Protein AF-A0A925FR65-F1 (afdb_monomer_lite)

Secondary structure (DSSP, 8-state):
--TT----TT---EEEETTEEEEPPP-SS-TTTSSTTS-HHHHHHHHHHSB-TTSPBP--SS--TT--HHHHHHHHHHHHTSPP----PPPPEE-HHHHHHHHHT------SSPPPS-----SSHHHHHHIIIIIS-HHHHHS-B-TTS-B-SSTT-----EEETTEEEPPPP-SSSTTSTTTT--HHHHHHHHHT---STT--S-HHHHTTS-HHHHHHHHHHHTTSPP----PPPP-TT---

pLDDT: mean 91.74, std 8.92, range [37.03, 98.75]

Sequence (244 aa):
LNLGQEVSLSGGVKFDLPLGQLYSKNITSDPETGIGKFTDAEIARSLRYGVHPNGTVVYDFMQFHNTSDEDLTAIISYLRTQKPVKNKVPEHSLTVLGNVVKAFVVKPAGPVGEVPKAVKIDTIAEYGRYMALSIGECSGCHTARDMGGNFIGEPFGGGTPMVEHGISFPPPNLTPDSTSRIFGWSQQNFIDRFKKGRLIPGSPMPWNSYKRMTDDELKAIYKFLKTTKPVKNKVPPPDLTKKV

Foldseek 3Di:
DDDQDDDQLCWQDWAQAPFFIATRARCALAPPGHCVPPDLVQQLCCQQWQAHPVGAGHLPLFHQNQPALVVSVVVSVVRHPGDDDPHHHDHIDGDPVNVVLRVPPRDTHHDDDDRHNDDDQALAQVLLCCCCVRVQVVQSQQFDADSSSDGDDFGQCWAHWGAFPQWTATRFRLACAPLGPCHPPDLVNQLVVLLVFDPDPRHPRRSSVSNPDDSSNSSNNNNNSHPGDDDPHRDDGIDPVDGD

Structure (mmCIF, N/CA/C/O backbone):
data_AF-A0A925FR65-F1
#
_entry.id   AF-A0A925FR65-F1
#
loop_
_atom_site.group_PDB
_atom_site.id
_atom_site.type_symbol
_atom_site.label_atom_id
_atom_site.label_alt_id
_atom_site.label_comp_id
_atom_site.label_asym_id
_atom_site.label_entity_id
_atom_site.label_seq_id
_atom_site.pdbx_PDB_ins_code
_atom_site.Cartn_x
_atom_site.Cartn_y
_atom_site.Cartn_z
_atom_site.occupancy
_atom_site.B_iso_or_equiv
_atom_site.auth_seq_id
_atom_site.auth_comp_id
_atom_site.auth_asym_id
_atom_site.auth_atom_id
_atom_site.pdbx_PDB_model_num
ATOM 1 N N . LEU A 1 1 ? 9.900 -10.545 11.896 1.00 41.94 1 LEU A N 1
ATOM 2 C CA . LEU A 1 1 ? 8.587 -11.044 11.405 1.00 41.94 1 LEU A CA 1
ATOM 3 C C . LEU A 1 1 ? 8.826 -12.314 10.590 1.00 41.94 1 LEU A C 1
ATOM 5 O O . LEU A 1 1 ? 9.535 -12.209 9.602 1.00 41.94 1 LEU A O 1
ATOM 9 N N . ASN A 1 2 ? 8.326 -13.487 10.988 1.00 37.03 2 ASN A N 1
ATOM 10 C CA . ASN A 1 2 ? 8.605 -14.774 10.323 1.00 37.03 2 ASN A CA 1
ATOM 11 C C . ASN A 1 2 ? 7.546 -15.155 9.263 1.00 37.03 2 ASN A C 1
ATOM 13 O O . ASN A 1 2 ? 6.358 -14.906 9.420 1.00 37.03 2 ASN A O 1
ATOM 17 N N . LEU A 1 3 ? 8.047 -15.724 8.164 1.00 44.31 3 LEU A N 1
ATOM 18 C CA . LEU A 1 3 ? 7.457 -16.654 7.185 1.00 44.31 3 LEU A CA 1
ATOM 19 C C . LEU A 1 3 ? 5.949 -17.004 7.301 1.00 44.31 3 LEU A C 1
ATOM 21 O O . LEU A 1 3 ? 5.590 -18.041 7.842 1.00 44.31 3 LEU A O 1
ATOM 25 N N . GLY A 1 4 ? 5.070 -16.221 6.664 1.00 42.25 4 GLY A N 1
ATOM 26 C CA . GLY A 1 4 ? 3.737 -16.707 6.268 1.00 42.25 4 GLY A CA 1
ATOM 27 C C . GLY A 1 4 ? 2.625 -16.684 7.321 1.00 42.25 4 GLY A C 1
ATOM 28 O O . GLY A 1 4 ? 1.556 -17.211 7.035 1.00 42.25 4 GLY A O 1
ATOM 29 N N . GLN A 1 5 ? 2.819 -16.058 8.485 1.00 52.72 5 GLN A N 1
ATOM 30 C CA . GLN A 1 5 ? 1.695 -15.788 9.386 1.00 52.72 5 GLN A CA 1
ATOM 31 C C . GLN A 1 5 ? 0.734 -14.764 8.766 1.00 52.72 5 GLN A C 1
ATOM 33 O O . GLN A 1 5 ? 1.176 -13.772 8.174 1.00 52.72 5 GLN A O 1
ATOM 38 N N . GLU A 1 6 ? -0.572 -15.008 8.916 1.00 59.69 6 GLU A N 1
ATOM 39 C CA . GLU A 1 6 ? -1.589 -13.966 8.779 1.00 59.69 6 GLU A CA 1
ATOM 40 C C . GLU A 1 6 ? -1.156 -12.772 9.630 1.00 59.69 6 GLU A C 1
ATOM 42 O O . GLU A 1 6 ? -0.881 -12.901 10.825 1.00 59.69 6 GLU A O 1
ATOM 47 N N . VAL A 1 7 ? -1.010 -11.612 8.992 1.00 66.44 7 VAL A N 1
ATOM 48 C CA . VAL A 1 7 ? -0.691 -10.387 9.716 1.00 66.44 7 VAL A CA 1
ATOM 49 C C . VAL A 1 7 ? -1.919 -10.067 10.551 1.00 66.44 7 VAL A C 1
ATOM 51 O O . VAL A 1 7 ? -2.975 -9.778 9.994 1.00 66.44 7 VAL A O 1
ATOM 54 N N . SER A 1 8 ? -1.784 -10.145 11.875 1.00 78.56 8 SER A N 1
ATOM 55 C CA . SER A 1 8 ? -2.837 -9.697 12.780 1.00 78.56 8 SER A CA 1
ATOM 56 C C . SER A 1 8 ? -3.189 -8.255 12.430 1.00 78.56 8 SER A C 1
ATOM 58 O O . SER A 1 8 ? -2.341 -7.366 12.523 1.00 78.56 8 SER A O 1
ATOM 60 N N . LEU A 1 9 ? -4.441 -8.007 12.046 1.00 91.69 9 LEU A N 1
ATOM 61 C CA . LEU A 1 9 ? -4.931 -6.666 11.720 1.00 91.69 9 LEU A CA 1
ATOM 62 C C . LEU A 1 9 ? -5.194 -5.816 12.980 1.00 91.69 9 LEU A C 1
ATOM 64 O O . LEU A 1 9 ? -5.934 -4.837 12.952 1.00 91.69 9 LEU A O 1
ATOM 68 N N . SER A 1 10 ? -4.578 -6.191 14.104 1.00 94.25 10 SER A N 1
ATOM 69 C CA . SER A 1 10 ? -4.716 -5.555 15.412 1.00 94.25 10 SER A CA 1
ATOM 70 C C . SER A 1 10 ? -3.958 -4.232 15.546 1.00 94.25 10 SER A C 1
ATOM 72 O O . SER A 1 10 ? -4.034 -3.605 16.597 1.00 94.25 10 SER A O 1
ATOM 74 N N . GLY A 1 11 ? -3.217 -3.801 14.521 1.00 92.56 11 GLY A N 1
ATOM 75 C CA . GLY A 1 11 ? -2.453 -2.550 14.530 1.00 92.56 11 GLY A CA 1
ATOM 76 C C . GLY A 1 11 ? -1.256 -2.549 15.491 1.00 92.56 11 GLY A C 1
ATOM 77 O O . GLY A 1 11 ? -0.826 -3.592 15.985 1.00 92.56 11 GLY A O 1
ATOM 78 N N . GLY A 1 12 ? -0.715 -1.357 15.752 1.00 91.19 12 GLY A N 1
ATOM 79 C CA . GLY A 1 12 ? 0.383 -1.116 16.699 1.00 91.19 12 GLY A CA 1
ATOM 80 C C . GLY A 1 12 ? 1.765 -0.944 16.065 1.00 91.19 12 GLY A C 1
ATOM 81 O O . GLY A 1 12 ? 2.716 -0.605 16.765 1.00 91.19 12 GLY A O 1
ATOM 82 N N . VAL A 1 13 ? 1.891 -1.114 14.746 1.00 87.75 13 VAL A N 1
ATOM 83 C CA . VAL A 1 13 ? 3.124 -0.772 14.013 1.00 87.75 13 VAL A CA 1
ATOM 84 C C . VAL A 1 13 ? 3.367 0.730 14.111 1.00 87.75 13 VAL A C 1
ATOM 86 O O . VAL A 1 13 ? 2.484 1.507 13.739 1.00 87.75 13 VAL A O 1
ATOM 89 N N . LYS A 1 14 ? 4.550 1.109 14.604 1.00 88.06 14 LYS A N 1
ATOM 90 C CA . LYS A 1 14 ? 5.013 2.492 14.726 1.00 88.06 14 LYS A CA 1
ATOM 91 C C . LYS A 1 14 ? 5.727 2.929 13.449 1.00 88.06 14 LYS A C 1
ATOM 93 O O . LYS A 1 14 ? 6.650 2.255 13.004 1.00 88.06 14 LYS A O 1
ATOM 98 N N . PHE A 1 15 ? 5.343 4.085 12.929 1.00 84.94 15 PHE A N 1
ATOM 99 C CA . PHE A 1 15 ? 6.016 4.782 11.843 1.00 84.94 15 PHE A CA 1
ATOM 100 C C . PHE A 1 15 ? 6.696 6.021 12.420 1.00 84.94 15 PHE A C 1
ATOM 102 O O . PHE A 1 15 ? 6.023 6.977 12.814 1.00 84.94 15 PHE A O 1
ATOM 109 N N . ASP A 1 16 ? 8.025 5.986 12.497 1.00 83.94 16 ASP A N 1
ATOM 110 C CA . ASP A 1 16 ? 8.832 7.137 12.896 1.00 83.94 16 ASP A CA 1
ATOM 111 C C . ASP A 1 16 ? 9.076 8.018 11.664 1.00 83.94 16 ASP A C 1
ATOM 113 O O . ASP A 1 16 ? 9.900 7.703 10.806 1.00 83.94 16 ASP A O 1
ATOM 117 N N . LEU A 1 17 ? 8.326 9.114 11.559 1.00 82.12 17 LEU A N 1
ATOM 118 C CA . LEU A 1 17 ? 8.426 10.072 10.462 1.00 82.12 17 LEU A CA 1
ATOM 119 C C . LEU A 1 17 ? 9.023 11.393 10.967 1.00 82.12 17 LEU A C 1
ATOM 121 O O . LEU A 1 17 ? 8.861 11.730 12.141 1.00 82.12 17 LEU A O 1
ATOM 125 N N . PRO A 1 18 ? 9.619 12.222 10.089 1.00 82.88 18 PRO A N 1
ATOM 126 C CA . PRO A 1 18 ? 10.053 13.575 10.461 1.00 82.88 18 PRO A CA 1
ATOM 127 C C . PRO A 1 18 ? 8.933 14.440 11.071 1.00 82.88 18 PRO A C 1
ATOM 129 O O . PRO A 1 18 ? 9.183 15.346 11.865 1.00 82.88 18 PRO A O 1
ATOM 132 N N . LEU A 1 19 ? 7.678 14.149 10.717 1.00 85.06 19 LEU A N 1
ATOM 133 C CA . LEU A 1 19 ? 6.492 14.846 11.216 1.00 85.06 19 LEU A CA 1
ATOM 134 C C . LEU A 1 19 ? 6.001 14.340 12.582 1.00 85.06 19 LEU A C 1
ATOM 136 O O . LEU A 1 19 ? 5.150 14.978 13.201 1.00 85.06 19 LEU A O 1
ATOM 140 N N . GLY A 1 20 ? 6.530 13.221 13.071 1.00 89.81 20 GLY A N 1
ATOM 141 C CA . GLY A 1 20 ? 6.131 12.611 14.333 1.00 89.81 20 GLY A CA 1
ATOM 142 C C . GLY A 1 20 ? 5.994 11.095 14.249 1.00 89.81 20 GLY A C 1
ATOM 143 O O . GLY A 1 20 ? 6.345 10.457 13.259 1.00 89.81 20 GLY A O 1
ATOM 144 N N . GLN A 1 21 ? 5.461 10.520 15.319 1.00 91.38 21 GLN A N 1
ATOM 145 C CA . GLN A 1 21 ? 5.230 9.090 15.461 1.00 91.38 21 GLN A CA 1
ATOM 146 C C . GLN A 1 21 ? 3.778 8.768 15.126 1.00 91.38 21 GLN A C 1
ATOM 148 O O . GLN A 1 21 ? 2.853 9.208 15.819 1.00 91.38 21 GLN A O 1
ATOM 153 N N . LEU A 1 22 ? 3.576 7.980 14.075 1.00 90.00 22 LEU A N 1
ATOM 154 C CA . LEU A 1 22 ? 2.268 7.446 13.714 1.00 90.00 22 LEU A CA 1
ATOM 155 C C . LEU A 1 22 ? 2.176 5.967 14.095 1.00 90.00 22 LEU A C 1
ATOM 157 O O . LEU A 1 22 ? 3.182 5.276 14.196 1.00 90.00 22 LEU A O 1
ATOM 161 N N . TYR A 1 23 ? 0.957 5.477 14.304 1.00 91.50 23 TYR A N 1
ATOM 162 C CA . TYR A 1 23 ? 0.689 4.108 14.735 1.00 91.50 23 TYR A CA 1
ATOM 163 C C . TYR A 1 23 ? -0.451 3.530 13.903 1.00 91.50 23 TYR A C 1
ATOM 165 O O . TYR A 1 23 ? -1.524 4.126 13.826 1.00 91.50 23 TYR A O 1
ATOM 173 N N . SER A 1 24 ? -0.243 2.370 13.285 1.00 91.19 24 SER A N 1
ATOM 174 C CA . SER A 1 24 ? -1.340 1.663 12.608 1.00 91.19 24 SER A CA 1
ATOM 175 C C . SER A 1 24 ? -2.474 1.362 13.594 1.00 91.19 24 SER A C 1
ATOM 177 O O . SER A 1 24 ? -2.232 0.894 14.710 1.00 91.19 24 SER A O 1
ATOM 179 N N . LYS A 1 25 ? -3.714 1.646 13.185 1.00 92.81 25 LYS A N 1
ATOM 180 C CA . LYS A 1 25 ? -4.915 1.395 13.990 1.00 92.81 25 LYS A CA 1
ATOM 181 C C . LYS A 1 25 ? -5.291 -0.092 13.960 1.00 92.81 25 LYS A C 1
ATOM 183 O O . LYS A 1 25 ? -4.943 -0.812 13.027 1.00 92.81 25 LYS A O 1
ATOM 188 N N . ASN A 1 26 ? -5.992 -0.544 14.995 1.00 95.25 26 ASN A N 1
ATOM 189 C CA . ASN A 1 26 ? -6.608 -1.866 15.034 1.00 95.25 26 ASN A CA 1
ATOM 190 C C . ASN A 1 26 ? -7.855 -1.858 14.139 1.00 95.25 26 ASN A C 1
ATOM 192 O O . ASN A 1 26 ? -8.774 -1.077 14.375 1.00 95.25 26 ASN A O 1
ATOM 196 N N . ILE A 1 27 ? -7.876 -2.706 13.112 1.00 94.88 27 ILE A N 1
ATOM 197 C CA . ILE A 1 27 ? -8.993 -2.831 12.163 1.00 94.88 27 ILE A CA 1
ATOM 198 C C . ILE A 1 27 ? -9.694 -4.192 12.270 1.00 94.88 27 ILE A C 1
ATOM 200 O O . ILE A 1 27 ? -10.408 -4.600 11.360 1.00 94.88 27 ILE A O 1
ATOM 204 N N . THR A 1 28 ? -9.500 -4.908 13.382 1.00 96.06 28 THR A N 1
ATOM 205 C CA . THR A 1 28 ? -10.296 -6.104 13.701 1.00 96.06 28 THR A CA 1
ATOM 206 C C . THR A 1 28 ? -11.704 -5.725 14.167 1.00 96.06 28 THR A C 1
ATOM 208 O O . THR A 1 28 ? -11.950 -4.589 14.583 1.00 96.06 28 THR A O 1
ATOM 211 N N . SER A 1 29 ? -12.622 -6.694 14.180 1.00 96.00 29 SER A N 1
ATOM 212 C CA . SER A 1 29 ? -14.007 -6.529 14.655 1.00 96.00 29 SER A CA 1
ATOM 213 C C . SER A 1 29 ? -14.150 -6.318 16.176 1.00 96.00 29 SER A C 1
ATOM 215 O O . SER A 1 29 ? -15.250 -6.441 16.708 1.00 96.00 29 SER A O 1
ATOM 217 N N . ASP A 1 30 ? -13.071 -6.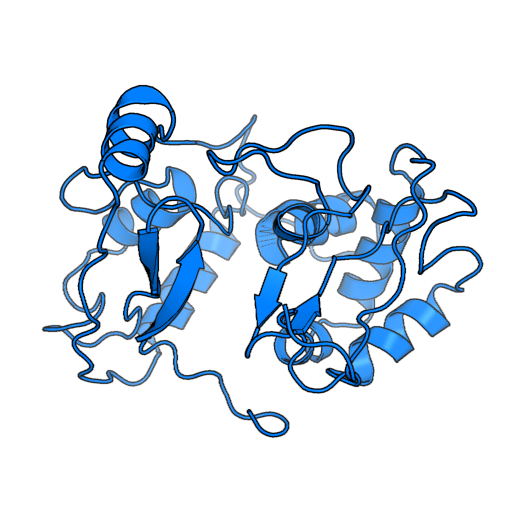006 16.903 1.00 97.44 30 ASP A N 1
ATOM 218 C CA . ASP A 1 30 ? -13.141 -5.689 18.332 1.00 97.44 30 ASP A CA 1
ATOM 219 C C . ASP A 1 30 ? -13.967 -4.406 18.580 1.00 97.44 30 ASP A C 1
ATOM 221 O O . ASP A 1 30 ? -13.697 -3.375 17.956 1.00 97.44 30 ASP A O 1
ATOM 225 N N . PRO A 1 31 ? -14.978 -4.435 19.471 1.00 96.94 31 PRO A N 1
ATOM 226 C CA . PRO A 1 31 ? -15.899 -3.314 19.663 1.00 96.94 31 PRO A CA 1
ATOM 227 C C . PRO A 1 31 ? -15.337 -2.176 20.531 1.00 96.94 31 PRO A C 1
ATOM 229 O O . PRO A 1 31 ? -15.959 -1.116 20.622 1.00 96.94 31 PRO A O 1
ATOM 232 N N . GLU A 1 32 ? -14.214 -2.371 21.222 1.00 96.62 32 GLU A N 1
ATOM 233 C CA . GLU A 1 32 ? -13.635 -1.348 22.106 1.00 96.62 32 GLU A CA 1
ATOM 234 C C . GLU A 1 32 ? -12.437 -0.638 21.485 1.00 96.62 32 GLU A C 1
ATOM 236 O O . GLU A 1 32 ? -12.276 0.570 21.640 1.00 96.62 32 GLU A O 1
ATOM 241 N N . THR A 1 33 ? -11.582 -1.399 20.814 1.00 96.19 33 THR A N 1
ATOM 242 C CA . THR A 1 33 ? -10.281 -0.947 20.324 1.00 96.19 33 THR A CA 1
ATOM 243 C C . THR A 1 33 ? -10.142 -1.061 18.812 1.00 96.19 33 THR A C 1
ATOM 245 O O . THR A 1 33 ? -9.219 -0.459 18.270 1.00 96.19 33 THR A O 1
ATOM 248 N N . GLY A 1 34 ? -11.036 -1.803 18.149 1.00 95.94 34 GLY A N 1
ATOM 249 C CA . GLY A 1 34 ? -11.077 -1.990 16.701 1.00 95.94 34 GLY A CA 1
ATOM 250 C C . GLY A 1 34 ? -12.227 -1.242 16.021 1.00 95.94 34 GLY A C 1
ATOM 251 O O . GLY A 1 34 ? -12.723 -0.228 16.512 1.00 95.94 34 GLY A O 1
ATOM 252 N N . ILE A 1 35 ? -12.670 -1.770 14.879 1.00 96.81 35 ILE A N 1
ATOM 253 C CA . ILE A 1 35 ? -13.747 -1.199 14.049 1.00 96.81 35 ILE A CA 1
ATOM 254 C C . ILE A 1 35 ? -15.107 -1.872 14.292 1.00 96.81 35 ILE A C 1
ATOM 256 O O . ILE A 1 35 ? -16.055 -1.639 13.545 1.00 96.81 35 ILE A O 1
ATOM 260 N N . GLY A 1 36 ? -15.235 -2.702 15.335 1.00 96.81 36 GLY A N 1
ATOM 261 C CA . GLY A 1 36 ? -16.430 -3.521 15.576 1.00 96.81 36 GLY A CA 1
ATOM 262 C C . GLY A 1 36 ? -17.734 -2.729 15.723 1.00 96.81 36 GLY A C 1
ATOM 263 O O . GLY A 1 36 ? -18.797 -3.248 15.405 1.00 96.81 36 GLY A O 1
ATOM 264 N N . LYS A 1 37 ? -17.657 -1.464 16.158 1.00 97.06 37 LYS A N 1
ATOM 265 C CA . LYS A 1 37 ? -18.815 -0.562 16.295 1.00 97.06 37 LYS A CA 1
ATOM 266 C C . LYS A 1 37 ? -19.085 0.316 15.074 1.00 97.06 37 LYS A C 1
ATOM 268 O O . LYS A 1 37 ? -20.126 0.962 15.037 1.00 97.06 37 LYS A O 1
ATOM 273 N N . PHE A 1 38 ? -18.161 0.389 14.118 1.00 97.38 38 PHE A N 1
ATOM 274 C CA . PHE A 1 38 ? -18.372 1.192 12.915 1.00 97.38 38 PHE A CA 1
ATOM 275 C C . PHE A 1 38 ? -19.376 0.479 12.021 1.00 97.38 38 PHE A C 1
ATOM 277 O O . PHE A 1 38 ? -19.375 -0.749 11.950 1.00 97.38 38 PHE A O 1
ATOM 284 N N . THR A 1 39 ? -20.216 1.231 11.329 1.00 97.88 39 THR A N 1
ATOM 285 C CA . THR A 1 39 ? -21.082 0.738 10.256 1.00 97.88 39 THR A CA 1
ATOM 286 C C . THR A 1 39 ? -20.267 0.458 8.992 1.00 97.88 39 THR A C 1
ATOM 288 O O . THR A 1 39 ? -19.167 0.984 8.813 1.00 97.88 39 THR A O 1
ATOM 291 N N . ASP A 1 40 ? -20.802 -0.354 8.080 1.00 97.88 40 ASP A N 1
ATOM 292 C CA . ASP A 1 40 ? -20.129 -0.616 6.798 1.00 97.88 40 ASP A CA 1
ATOM 293 C C . ASP A 1 40 ? -19.966 0.669 5.975 1.00 97.88 40 ASP A C 1
ATOM 295 O O . ASP A 1 40 ? -18.925 0.872 5.358 1.00 97.88 40 ASP A O 1
ATOM 299 N N . ALA A 1 41 ? -20.936 1.588 6.041 1.00 97.62 41 ALA A N 1
ATOM 300 C CA . ALA A 1 41 ? -20.859 2.893 5.386 1.00 97.62 41 ALA A CA 1
ATOM 301 C C . ALA A 1 41 ? -19.734 3.776 5.952 1.00 97.62 41 ALA A C 1
ATOM 303 O O . ALA A 1 41 ? -19.076 4.502 5.209 1.00 97.62 41 ALA A O 1
ATOM 304 N N . GLU A 1 42 ? -19.477 3.708 7.258 1.00 97.50 42 GLU A N 1
ATOM 305 C CA . GLU A 1 42 ? -18.374 4.429 7.896 1.00 97.50 42 GLU A CA 1
ATOM 306 C C . GLU A 1 42 ? -17.007 3.858 7.502 1.00 97.50 42 GLU A C 1
ATOM 308 O O . GLU A 1 42 ? -16.094 4.624 7.190 1.00 97.50 42 GLU A O 1
ATOM 313 N N . ILE A 1 43 ? -16.875 2.527 7.446 1.00 96.50 43 ILE A N 1
ATOM 314 C CA . ILE A 1 43 ? -15.650 1.872 6.958 1.00 96.50 43 ILE A CA 1
ATOM 315 C C . ILE A 1 43 ? -15.438 2.203 5.475 1.00 96.50 43 ILE A C 1
ATOM 317 O O . ILE A 1 43 ? -14.344 2.617 5.085 1.00 96.50 43 ILE A O 1
ATOM 321 N N . ALA A 1 44 ? -16.493 2.100 4.660 1.00 96.12 44 ALA A N 1
ATOM 322 C CA . ALA A 1 44 ? -16.474 2.468 3.249 1.00 96.12 44 ALA A CA 1
ATOM 323 C C . ALA A 1 44 ? -16.047 3.927 3.063 1.00 96.12 44 ALA A C 1
ATOM 325 O O . ALA A 1 44 ? -15.180 4.204 2.242 1.00 96.12 44 ALA A O 1
ATOM 326 N N . ARG A 1 45 ? -16.577 4.862 3.861 1.00 95.38 45 ARG A N 1
ATOM 327 C CA . ARG A 1 45 ? -16.184 6.277 3.821 1.00 95.38 45 ARG A CA 1
ATOM 328 C C . ARG A 1 45 ? -14.707 6.476 4.159 1.00 95.38 45 ARG A C 1
ATOM 330 O O . ARG A 1 45 ? -14.047 7.278 3.500 1.00 95.38 45 ARG A O 1
ATOM 337 N N . SER A 1 46 ? -14.179 5.756 5.149 1.00 94.56 46 SER A N 1
ATOM 338 C CA . SER A 1 46 ? -12.754 5.823 5.494 1.00 94.56 46 SER A CA 1
ATOM 339 C C . SER A 1 46 ? -11.860 5.348 4.351 1.00 94.56 46 SER A C 1
ATOM 341 O O . SER A 1 46 ? -10.896 6.036 4.035 1.00 94.56 46 SER A O 1
ATOM 343 N N . LEU A 1 47 ? -12.200 4.241 3.688 1.00 93.75 47 LEU A N 1
ATOM 344 C CA . LEU A 1 47 ? -11.428 3.708 2.555 1.00 93.75 47 LEU A CA 1
ATOM 345 C C . LEU A 1 47 ? -11.587 4.560 1.283 1.00 93.75 47 LEU A C 1
ATOM 347 O O . LEU A 1 47 ? -10.622 4.846 0.577 1.00 93.75 47 LEU A O 1
ATOM 351 N N . ARG A 1 48 ? -12.812 5.006 0.998 1.00 94.38 48 ARG A N 1
ATOM 352 C CA . ARG A 1 48 ? -13.167 5.729 -0.229 1.00 94.38 48 ARG A CA 1
ATOM 353 C C . ARG A 1 48 ? -12.712 7.185 -0.213 1.00 94.38 48 ARG A C 1
ATOM 355 O O . ARG A 1 48 ? -12.324 7.691 -1.260 1.00 94.38 48 ARG A O 1
ATOM 362 N N . TYR A 1 49 ? -12.757 7.840 0.948 1.00 93.12 49 TYR A N 1
ATOM 363 C CA . TYR A 1 49 ? -12.535 9.286 1.063 1.00 93.12 49 TYR A CA 1
ATOM 364 C C . TYR A 1 49 ? -11.450 9.689 2.072 1.00 93.12 49 TYR A C 1
ATOM 366 O O . TYR A 1 49 ? -11.206 10.878 2.282 1.00 93.12 49 TYR A O 1
ATOM 374 N N . GLY A 1 50 ? -10.813 8.732 2.751 1.00 91.50 50 GLY A N 1
ATOM 375 C CA . GLY A 1 50 ? -9.809 9.050 3.767 1.00 91.50 50 GLY A CA 1
ATOM 376 C C . GLY A 1 50 ? -10.393 9.848 4.939 1.00 91.50 50 GLY A C 1
ATOM 377 O O . GLY A 1 50 ? -9.735 10.744 5.465 1.00 91.50 50 GLY A O 1
ATOM 378 N N . VAL A 1 51 ? -11.642 9.567 5.338 1.00 92.44 51 VAL A N 1
ATOM 379 C CA . VAL A 1 51 ? -12.311 10.252 6.459 1.00 92.44 51 VAL A CA 1
ATOM 380 C C . VAL A 1 51 ? -12.796 9.252 7.501 1.00 92.44 51 VAL A C 1
ATOM 382 O O . VAL A 1 51 ? -13.611 8.373 7.212 1.00 92.44 51 VAL A O 1
ATOM 385 N N . HIS A 1 52 ? -12.316 9.415 8.732 1.00 91.56 52 HIS A N 1
ATOM 386 C CA . HIS A 1 52 ? -12.745 8.634 9.885 1.00 91.56 52 HIS A CA 1
ATOM 387 C C . HIS A 1 52 ? -14.225 8.889 10.233 1.00 91.56 52 HIS A C 1
ATOM 389 O O . HIS A 1 52 ? -14.769 9.943 9.892 1.00 91.56 52 HIS A O 1
ATOM 395 N N . PRO A 1 53 ? -14.884 7.979 10.976 1.00 93.06 53 PRO A N 1
ATOM 396 C CA . PRO A 1 53 ? -16.287 8.149 11.378 1.00 93.06 53 PRO A CA 1
ATOM 397 C C . PRO A 1 53 ? -16.550 9.448 12.156 1.00 93.06 53 PRO A C 1
ATOM 399 O O . PRO A 1 53 ? -17.562 10.112 11.959 1.00 93.06 53 PRO A O 1
ATOM 402 N N . ASN A 1 54 ? -15.585 9.871 12.976 1.00 92.31 54 ASN A N 1
ATOM 403 C CA . ASN A 1 54 ? -15.625 11.127 13.731 1.00 92.31 54 ASN A CA 1
ATOM 404 C C . ASN A 1 54 ? -15.342 12.387 12.878 1.00 92.31 54 ASN A C 1
ATOM 406 O O . ASN A 1 54 ? -15.228 13.481 13.426 1.00 92.31 54 ASN A O 1
ATOM 410 N N . GLY A 1 55 ? -15.186 12.245 11.558 1.00 91.00 55 GLY A N 1
ATOM 411 C CA . GLY A 1 55 ? -14.961 13.340 10.616 1.00 91.00 55 GLY A CA 1
ATOM 412 C C . GLY A 1 55 ? -13.506 13.785 10.455 1.00 91.00 55 GLY A C 1
ATOM 413 O O . GLY A 1 55 ? -13.248 14.671 9.642 1.00 91.00 55 GLY A O 1
ATOM 414 N N . THR A 1 56 ? -12.546 13.201 11.179 1.00 89.31 56 THR A N 1
ATOM 415 C CA . THR A 1 56 ? -11.130 13.557 11.006 1.00 89.31 56 THR A CA 1
ATOM 416 C C . THR A 1 56 ? -10.525 12.889 9.772 1.00 89.31 56 THR A C 1
ATOM 418 O O . THR A 1 56 ? -10.938 11.809 9.355 1.00 89.31 56 THR A O 1
ATOM 421 N N . VAL A 1 57 ? -9.525 13.538 9.175 1.00 89.00 57 VAL A N 1
ATOM 422 C CA . VAL A 1 57 ? -8.797 12.989 8.025 1.00 89.00 57 VAL A CA 1
ATOM 423 C C . VAL A 1 57 ? -7.915 11.804 8.436 1.00 89.00 57 VAL A C 1
ATOM 425 O O . VAL A 1 57 ? -7.292 11.823 9.503 1.00 89.00 57 VAL A O 1
ATOM 428 N N . VAL A 1 58 ? -7.874 10.783 7.583 1.00 87.75 58 VAL A N 1
ATOM 429 C CA . VAL A 1 58 ? -6.996 9.614 7.687 1.00 87.75 58 VAL A CA 1
ATOM 430 C C . VAL A 1 58 ? -5.607 9.985 7.164 1.00 87.75 58 VAL A C 1
ATOM 432 O O . VAL A 1 58 ? -5.478 10.666 6.149 1.00 87.75 58 VAL A O 1
ATOM 435 N N . TYR A 1 59 ? -4.551 9.506 7.826 1.00 83.94 59 TYR A N 1
ATOM 436 C CA . TYR A 1 59 ? -3.215 9.496 7.226 1.00 83.94 59 TYR A CA 1
ATOM 437 C C . TYR A 1 59 ? -3.148 8.409 6.163 1.00 83.94 59 TYR A C 1
ATOM 439 O O . TYR A 1 59 ? -2.875 7.243 6.458 1.00 83.94 59 TYR A O 1
ATOM 447 N N . ASP A 1 60 ? -3.464 8.800 4.938 1.00 80.00 60 ASP A N 1
ATOM 448 C CA . ASP A 1 60 ? -3.702 7.863 3.856 1.00 80.00 60 ASP A CA 1
ATOM 449 C C . ASP A 1 60 ? -2.408 7.417 3.158 1.00 80.00 60 ASP A C 1
ATOM 451 O O . ASP A 1 60 ? -2.015 7.912 2.101 1.00 80.00 60 ASP A O 1
ATOM 455 N N . PHE A 1 61 ? -1.711 6.473 3.791 1.00 77.94 61 PHE A N 1
ATOM 456 C CA . PHE A 1 61 ? -0.535 5.833 3.201 1.00 77.94 61 PHE A CA 1
ATOM 457 C C . PHE A 1 61 ? -0.886 4.765 2.148 1.00 77.94 61 PHE A C 1
ATOM 459 O O . PHE A 1 61 ? 0.005 4.363 1.398 1.00 77.94 61 PHE A O 1
ATOM 466 N N . MET A 1 62 ? -2.141 4.295 2.091 1.00 78.19 62 MET A N 1
ATOM 467 C CA . MET A 1 62 ? -2.610 3.235 1.186 1.00 78.19 62 MET A CA 1
ATOM 468 C C . MET A 1 62 ? -4.015 3.565 0.675 1.00 78.19 62 MET A C 1
ATOM 470 O O . MET A 1 62 ? -4.987 3.444 1.423 1.00 78.19 62 MET A O 1
ATOM 474 N N . GLN A 1 63 ? -4.121 3.932 -0.602 1.00 85.19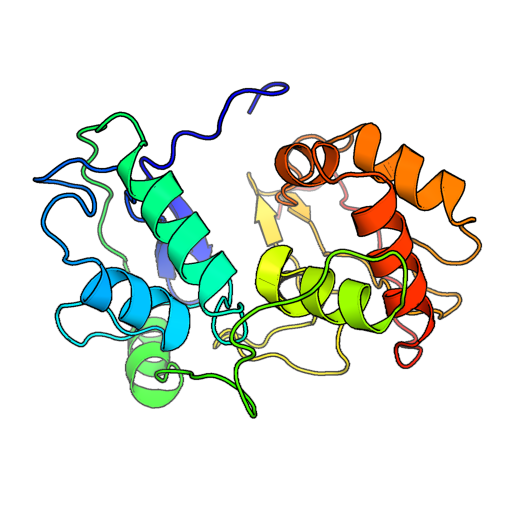 63 GLN A N 1
ATOM 475 C CA . GLN A 1 63 ? -5.294 4.612 -1.137 1.00 85.19 63 GLN A CA 1
ATOM 476 C C . GLN A 1 63 ? -6.248 3.632 -1.822 1.00 85.19 63 GLN A C 1
ATOM 478 O O . GLN A 1 63 ? -6.033 3.210 -2.949 1.00 85.19 63 GLN A O 1
ATOM 483 N N . PHE A 1 64 ? -7.381 3.330 -1.191 1.00 90.44 64 PHE A N 1
ATOM 484 C CA . PHE A 1 64 ? -8.420 2.456 -1.769 1.00 90.44 64 PHE A CA 1
ATOM 485 C C . PHE A 1 64 ? -9.548 3.242 -2.461 1.00 90.44 64 PHE A C 1
ATOM 487 O O . PHE A 1 64 ? -10.659 2.753 -2.671 1.00 90.44 64 PHE A O 1
ATOM 494 N N . HIS A 1 65 ? -9.285 4.499 -2.826 1.00 93.00 65 HIS A N 1
ATOM 495 C CA . HIS A 1 65 ? -10.309 5.415 -3.332 1.00 93.00 65 HIS A CA 1
ATOM 496 C C . HIS A 1 65 ? -10.943 4.959 -4.644 1.00 93.00 65 HIS A C 1
ATOM 498 O O . HIS A 1 65 ? -12.114 5.235 -4.882 1.00 93.00 65 HIS A O 1
ATOM 504 N N . ASN A 1 66 ? -10.201 4.248 -5.490 1.00 94.19 66 ASN A N 1
ATOM 505 C CA . ASN A 1 66 ? -10.654 3.810 -6.810 1.00 94.19 66 ASN A CA 1
ATOM 506 C C . ASN A 1 66 ? -10.997 2.310 -6.880 1.00 94.19 66 ASN A C 1
ATOM 508 O O . ASN A 1 66 ? -11.286 1.802 -7.960 1.00 94.19 66 ASN A O 1
ATOM 512 N N . THR A 1 67 ? -11.013 1.604 -5.743 1.00 95.44 67 THR A N 1
ATOM 513 C CA . THR A 1 67 ? -11.455 0.203 -5.649 1.00 95.44 67 THR A CA 1
ATOM 514 C C . THR A 1 67 ? -12.902 0.056 -6.132 1.00 95.44 67 THR A C 1
ATOM 516 O O . THR A 1 67 ? -13.727 0.920 -5.853 1.00 95.44 67 THR A O 1
ATOM 519 N N . SER A 1 68 ? -13.251 -1.008 -6.847 1.00 97.25 68 SER A N 1
ATOM 520 C CA . SER A 1 68 ? -14.630 -1.229 -7.294 1.00 97.25 68 SER A CA 1
ATOM 521 C C . SER A 1 68 ? -15.600 -1.339 -6.110 1.00 97.25 68 SER A C 1
ATOM 523 O O . SER A 1 68 ? -15.178 -1.608 -4.983 1.00 97.25 68 SER A O 1
ATOM 525 N N . ASP A 1 69 ? -16.895 -1.108 -6.321 1.00 97.19 69 ASP A N 1
ATOM 526 C CA . ASP A 1 69 ? -17.876 -1.241 -5.232 1.00 97.19 69 ASP A CA 1
ATOM 527 C C . ASP A 1 69 ? -17.994 -2.691 -4.732 1.00 97.19 69 ASP A C 1
ATOM 529 O O . ASP A 1 69 ? -18.100 -2.925 -3.522 1.00 97.19 69 ASP A O 1
ATOM 533 N N . GLU A 1 70 ? -17.904 -3.669 -5.636 1.00 97.81 70 GLU A N 1
ATOM 534 C CA . GLU A 1 70 ? -17.842 -5.092 -5.288 1.00 97.81 70 GLU A CA 1
ATOM 535 C C . GLU A 1 70 ? -16.608 -5.423 -4.440 1.00 97.81 70 GLU A C 1
ATOM 537 O O . GLU A 1 70 ? -16.738 -6.048 -3.386 1.00 97.81 70 GLU A O 1
ATOM 542 N N . ASP A 1 71 ? -15.421 -4.949 -4.830 1.00 97.50 71 ASP A N 1
ATOM 543 C CA . ASP A 1 71 ? -14.192 -5.218 -4.078 1.00 97.50 71 ASP A CA 1
ATOM 544 C C . ASP A 1 71 ? -14.157 -4.466 -2.744 1.00 97.50 71 ASP A C 1
ATOM 546 O O . ASP A 1 71 ? -13.693 -5.010 -1.743 1.00 97.50 71 ASP A O 1
ATOM 550 N N . LEU A 1 72 ? -14.696 -3.244 -2.678 1.00 96.94 72 LEU A N 1
ATOM 551 C CA . LEU A 1 72 ? -14.828 -2.516 -1.416 1.00 96.94 72 LEU A CA 1
ATOM 552 C C . LEU A 1 72 ? -15.749 -3.274 -0.449 1.00 96.94 72 LEU A C 1
ATOM 554 O O . LEU A 1 72 ? -15.425 -3.425 0.731 1.00 96.94 72 LEU A O 1
ATOM 558 N N . THR A 1 73 ? -16.861 -3.811 -0.957 1.00 98.06 73 THR A N 1
ATOM 559 C CA . THR A 1 73 ? -17.778 -4.666 -0.189 1.00 98.06 73 THR A CA 1
ATOM 560 C C . THR A 1 73 ? -17.090 -5.949 0.272 1.00 98.06 73 THR A C 1
ATOM 562 O O . THR A 1 73 ? -17.253 -6.359 1.425 1.00 98.06 73 THR A O 1
ATOM 565 N N . ALA A 1 74 ? -16.282 -6.570 -0.590 1.00 97.44 74 ALA A N 1
ATOM 566 C CA . ALA A 1 74 ? -15.519 -7.769 -0.262 1.00 97.44 74 ALA A CA 1
ATOM 567 C C . ALA A 1 74 ? -14.463 -7.498 0.821 1.00 97.44 74 ALA A C 1
ATOM 569 O O . ALA A 1 74 ? -14.347 -8.279 1.766 1.00 97.44 74 ALA A O 1
ATOM 570 N N . ILE A 1 75 ? -13.746 -6.371 0.743 1.00 95.69 75 ILE A N 1
ATOM 571 C CA . ILE A 1 75 ? -12.787 -5.935 1.769 1.00 95.69 75 ILE A CA 1
ATOM 572 C C . ILE A 1 75 ? -13.497 -5.741 3.107 1.00 95.69 75 ILE A C 1
ATOM 574 O O . ILE A 1 75 ? -13.049 -6.287 4.114 1.00 95.69 75 ILE A O 1
ATOM 578 N N . ILE A 1 76 ? -14.612 -5.005 3.136 1.00 97.12 76 ILE A N 1
ATOM 579 C CA . ILE A 1 76 ? -15.374 -4.767 4.372 1.00 97.12 76 ILE A CA 1
ATOM 580 C C . ILE A 1 76 ? -15.864 -6.095 4.949 1.00 97.12 76 ILE A C 1
ATOM 582 O O . ILE A 1 76 ? -15.669 -6.358 6.134 1.00 97.12 76 ILE A O 1
ATOM 586 N N . SER A 1 77 ? -16.414 -6.967 4.107 1.00 97.50 77 SER A N 1
ATOM 587 C CA . SER A 1 77 ? -16.875 -8.297 4.510 1.00 97.50 77 SER A CA 1
ATOM 588 C C . SER A 1 77 ? -15.737 -9.128 5.107 1.00 97.50 77 SER A C 1
ATOM 590 O O . SER A 1 77 ? -15.896 -9.692 6.187 1.00 97.50 77 SER A O 1
ATOM 592 N N . TYR A 1 78 ? -14.557 -9.138 4.478 1.00 94.75 78 TYR A N 1
ATOM 593 C CA . TYR A 1 78 ? -13.363 -9.793 5.017 1.00 94.75 78 TYR A CA 1
ATOM 594 C C . TYR A 1 78 ? -12.928 -9.193 6.360 1.00 94.75 78 TYR A C 1
ATOM 596 O O . TYR A 1 78 ? -12.589 -9.935 7.280 1.00 94.75 78 TYR A O 1
ATOM 604 N N . LEU A 1 79 ? -12.960 -7.865 6.518 1.00 94.75 79 LEU A N 1
ATOM 605 C CA . LEU A 1 79 ? -12.654 -7.215 7.796 1.00 94.75 79 LEU A CA 1
ATOM 606 C C . LEU A 1 79 ? -13.633 -7.647 8.898 1.00 94.75 79 LEU A C 1
ATOM 608 O O . LEU A 1 79 ? -13.206 -7.894 10.026 1.00 94.75 79 LEU A O 1
ATOM 612 N N . ARG A 1 80 ? -14.919 -7.829 8.570 1.00 95.19 80 ARG A N 1
ATOM 613 C CA . ARG A 1 80 ? -15.926 -8.334 9.517 1.00 95.19 80 ARG A CA 1
ATOM 614 C C . ARG A 1 80 ? -15.650 -9.762 9.976 1.00 95.19 80 ARG A C 1
ATOM 616 O O . ARG A 1 80 ? -15.907 -10.060 11.142 1.00 95.19 80 ARG A O 1
ATOM 623 N N . THR A 1 81 ? -15.097 -10.624 9.118 1.00 93.06 81 THR A N 1
ATOM 624 C CA . THR A 1 81 ? -14.779 -12.017 9.488 1.00 93.06 81 THR A CA 1
ATOM 625 C C . THR A 1 81 ? -13.539 -12.154 10.369 1.00 93.06 81 THR A C 1
ATOM 627 O O . THR A 1 81 ? -13.250 -13.254 10.844 1.00 93.06 81 THR A O 1
ATOM 630 N N . GLN A 1 82 ? -12.768 -11.083 10.572 1.00 90.44 82 GLN A N 1
ATOM 631 C CA . GLN A 1 82 ? -11.545 -11.160 11.362 1.00 90.44 82 GLN A CA 1
ATOM 632 C C . GLN A 1 82 ? -11.860 -11.445 12.826 1.00 90.44 82 GLN A C 1
ATOM 634 O O . GLN A 1 82 ? -12.771 -10.854 13.411 1.00 90.44 82 GLN A O 1
ATOM 639 N N . LYS A 1 83 ? -11.054 -12.316 13.442 1.00 92.62 83 LYS A N 1
ATOM 640 C CA . LYS A 1 83 ? -11.130 -12.557 14.885 1.00 92.62 83 LYS A CA 1
ATOM 641 C C . LYS A 1 83 ? -10.940 -11.223 15.622 1.00 92.62 83 LYS A C 1
ATOM 643 O O . LYS A 1 83 ? -9.932 -10.556 15.379 1.00 92.62 83 LYS A O 1
ATOM 648 N N . PRO A 1 84 ? -11.868 -10.829 16.512 1.00 95.81 84 PRO A N 1
ATOM 649 C CA . PRO A 1 84 ? -11.687 -9.651 17.347 1.00 95.81 84 PRO A CA 1
ATOM 650 C C . PRO A 1 84 ? -10.414 -9.775 18.182 1.00 95.81 84 PRO A C 1
ATOM 652 O O . PRO A 1 84 ? -10.202 -10.786 18.854 1.00 95.81 84 PRO A O 1
ATOM 655 N N . VAL A 1 85 ? -9.572 -8.746 18.151 1.00 96.06 85 VAL A N 1
ATOM 656 C CA . VAL A 1 85 ? -8.395 -8.656 19.014 1.00 96.06 85 VAL A CA 1
ATOM 657 C C . VAL A 1 85 ? -8.477 -7.348 19.777 1.00 96.06 85 VAL A C 1
ATOM 659 O O . VAL A 1 85 ? -8.372 -6.275 19.186 1.00 96.06 85 VAL A O 1
ATOM 662 N N . LYS A 1 86 ? -8.629 -7.435 21.099 1.00 96.94 86 LYS A N 1
ATOM 663 C CA . LYS A 1 86 ? -8.572 -6.267 21.976 1.00 96.94 86 LYS A CA 1
ATOM 664 C C . LYS A 1 86 ? -7.134 -5.762 22.052 1.00 96.94 86 LYS A C 1
ATOM 666 O O . LYS A 1 86 ? -6.303 -6.334 22.753 1.00 96.94 86 LYS A O 1
ATOM 671 N N . ASN A 1 87 ? -6.839 -4.697 21.318 1.00 95.88 87 ASN A N 1
ATOM 672 C CA . ASN A 1 87 ? -5.522 -4.076 21.271 1.00 95.88 87 ASN A CA 1
ATOM 673 C C . ASN A 1 87 ? -5.653 -2.560 21.130 1.00 95.88 87 ASN A C 1
ATOM 675 O O . ASN A 1 87 ? -5.894 -2.038 20.038 1.00 95.88 87 ASN A O 1
ATOM 679 N N . LYS A 1 88 ? -5.488 -1.845 22.245 1.00 96.31 88 LYS A N 1
ATOM 680 C CA . LYS A 1 88 ? -5.462 -0.383 22.239 1.00 96.31 88 LYS A CA 1
ATOM 681 C C . LYS A 1 88 ? -4.087 0.084 21.778 1.00 96.31 88 LYS A C 1
ATOM 683 O O . LYS A 1 88 ? -3.111 -0.024 22.516 1.00 96.31 88 LYS A O 1
ATOM 688 N N . VAL A 1 89 ? -4.025 0.621 20.565 1.00 95.12 89 VAL A N 1
ATOM 689 C CA . VAL A 1 89 ? -2.791 1.193 20.021 1.00 95.12 89 VAL A CA 1
ATOM 690 C C . VAL A 1 89 ? -2.554 2.604 20.578 1.00 95.12 89 VAL A C 1
ATOM 692 O O . VAL A 1 89 ? -3.528 3.304 20.875 1.00 95.12 89 VAL A O 1
ATOM 695 N N . PRO A 1 90 ? -1.293 3.051 20.718 1.00 94.88 90 PRO A N 1
ATOM 696 C CA . PRO A 1 90 ? -0.992 4.433 21.074 1.00 94.88 90 PRO A CA 1
ATOM 697 C C . PRO A 1 90 ? -1.590 5.436 20.081 1.00 94.88 90 PRO A C 1
ATOM 699 O O . PRO A 1 90 ? -1.746 5.150 18.891 1.00 94.88 90 PRO A O 1
ATOM 702 N N . GLU A 1 91 ? -1.902 6.635 20.569 1.00 91.81 91 GLU A N 1
ATOM 703 C CA . GLU A 1 91 ? -2.276 7.740 19.691 1.00 91.81 91 GLU A CA 1
ATOM 704 C C . GLU A 1 91 ? -1.061 8.296 18.946 1.00 91.81 91 GLU A C 1
ATOM 706 O O . GLU A 1 91 ? 0.085 8.175 19.381 1.00 91.81 91 GLU A O 1
ATOM 711 N N . HIS A 1 92 ? -1.325 8.919 17.800 1.00 91.38 92 HIS A N 1
ATOM 712 C CA . HIS A 1 92 ? -0.298 9.626 17.046 1.00 91.38 92 HIS A CA 1
ATOM 713 C C . HIS A 1 92 ? 0.302 10.764 17.878 1.00 91.38 92 HIS A C 1
ATOM 715 O O . HIS A 1 92 ? -0.429 11.533 18.501 1.00 91.38 92 HIS A O 1
ATOM 721 N N . SER A 1 93 ? 1.624 10.909 17.827 1.00 92.50 93 SER A N 1
ATOM 722 C CA . SER A 1 93 ? 2.352 12.006 18.466 1.00 92.50 93 SER A CA 1
ATOM 723 C C . SER A 1 93 ? 3.041 12.833 17.390 1.00 92.50 93 SER A C 1
ATOM 725 O O . SER A 1 93 ? 3.998 12.378 16.769 1.00 92.50 93 SER A O 1
ATOM 727 N N . LEU A 1 94 ? 2.521 14.030 17.122 1.00 91.81 94 LEU A N 1
ATOM 728 C CA . LEU A 1 94 ? 3.023 14.909 16.066 1.00 91.81 94 LEU A CA 1
ATOM 729 C C . LEU A 1 94 ? 3.952 15.972 16.640 1.00 91.81 94 LEU A C 1
ATOM 731 O O . LEU A 1 94 ? 3.697 16.523 17.711 1.00 91.81 94 LEU A O 1
ATOM 735 N N . THR A 1 95 ? 4.994 16.314 15.886 1.00 92.44 95 THR A N 1
ATOM 736 C CA . THR A 1 95 ? 5.806 17.499 16.177 1.00 92.44 95 THR A CA 1
ATOM 737 C C . THR A 1 95 ? 5.000 18.774 15.902 1.00 92.44 95 THR A C 1
ATOM 739 O O . THR A 1 95 ? 3.912 18.733 15.321 1.00 92.44 95 THR A O 1
ATOM 742 N N . VAL A 1 96 ? 5.532 19.943 16.278 1.00 92.88 96 VAL A N 1
ATOM 743 C CA . VAL A 1 96 ? 4.925 21.235 15.899 1.00 92.88 96 VAL A CA 1
ATOM 744 C C . VAL A 1 96 ? 4.759 21.321 14.378 1.00 92.88 96 VAL A C 1
ATOM 746 O O . VAL A 1 96 ? 3.670 21.623 13.896 1.00 92.88 96 VAL A O 1
ATOM 749 N N . LEU A 1 97 ? 5.803 20.955 13.625 1.00 89.56 97 LEU A N 1
ATOM 750 C CA . LEU A 1 97 ? 5.748 20.886 12.166 1.00 89.56 97 LEU A CA 1
ATOM 751 C C . LEU A 1 97 ? 4.692 19.880 11.686 1.00 89.56 97 LEU A C 1
ATOM 753 O O . LEU A 1 97 ? 3.913 20.199 10.793 1.00 89.56 97 LEU A O 1
ATOM 757 N N . GLY A 1 98 ? 4.611 18.697 12.303 1.00 89.94 98 GLY A N 1
ATOM 758 C CA . GLY A 1 98 ? 3.597 17.693 11.974 1.00 89.94 98 GLY A CA 1
ATOM 759 C C . GLY A 1 98 ? 2.164 18.186 12.161 1.00 89.94 98 GLY A C 1
ATOM 760 O O . GLY A 1 98 ? 1.316 17.938 11.306 1.00 89.94 98 GLY A O 1
ATOM 761 N N . ASN A 1 99 ? 1.890 18.941 13.227 1.00 90.06 99 ASN A N 1
ATOM 762 C CA . ASN A 1 99 ? 0.576 19.550 13.446 1.00 90.06 99 ASN A CA 1
ATOM 763 C C . ASN A 1 99 ? 0.233 20.595 12.373 1.00 90.06 99 ASN A C 1
ATOM 765 O O . ASN A 1 99 ? -0.901 20.626 11.896 1.00 90.06 99 ASN A O 1
ATOM 769 N N . VAL A 1 100 ? 1.207 21.407 11.949 1.00 89.31 100 VAL A N 1
ATOM 770 C CA . VAL A 1 100 ? 1.027 22.369 10.848 1.00 89.31 100 VAL A CA 1
ATOM 771 C C . VAL A 1 100 ? 0.742 21.638 9.534 1.00 89.31 100 VAL A C 1
ATOM 773 O O . VAL A 1 100 ? -0.235 21.950 8.854 1.00 89.31 100 VAL A O 1
ATOM 776 N N . VAL A 1 101 ? 1.535 20.617 9.197 1.00 87.00 101 VAL A N 1
ATOM 777 C CA . VAL A 1 101 ? 1.325 19.813 7.982 1.00 87.00 101 VAL A CA 1
ATOM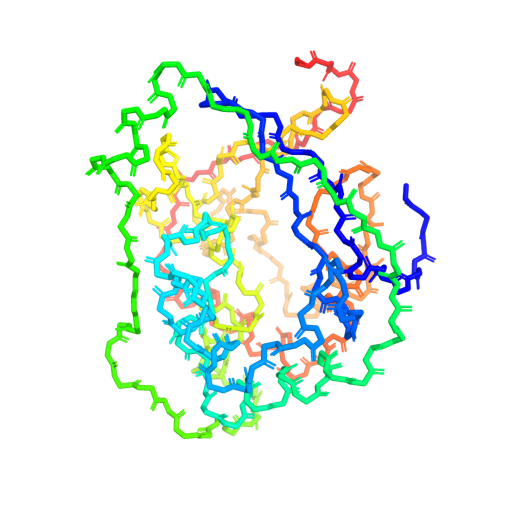 778 C C . VAL A 1 101 ? -0.051 19.145 8.002 1.00 87.00 101 VAL A C 1
ATOM 780 O O . VAL A 1 101 ? -0.781 19.227 7.016 1.00 87.00 101 VAL A O 1
ATOM 783 N N . LYS A 1 102 ? -0.467 18.562 9.132 1.00 86.94 102 LYS A N 1
ATOM 784 C CA . LYS A 1 102 ? -1.806 17.973 9.280 1.00 86.94 102 LYS A CA 1
ATOM 785 C C . LYS A 1 102 ? -2.922 18.990 9.020 1.00 86.94 102 LYS A C 1
ATOM 787 O O . LYS A 1 102 ? -3.893 18.659 8.353 1.00 86.94 102 LYS A O 1
ATOM 792 N N . ALA A 1 103 ? -2.808 20.209 9.546 1.00 86.81 103 ALA A N 1
ATOM 793 C CA . ALA A 1 103 ? -3.857 21.220 9.416 1.00 86.81 103 ALA A CA 1
ATOM 794 C C . ALA A 1 103 ? -3.990 21.760 7.978 1.00 86.81 103 ALA A C 1
ATOM 796 O O . ALA A 1 103 ? -5.101 21.959 7.470 1.00 86.81 103 ALA A O 1
ATOM 797 N N . PHE A 1 104 ? -2.861 21.991 7.306 1.00 86.62 104 PHE A N 1
ATOM 798 C CA . PHE A 1 104 ? -2.845 22.734 6.045 1.00 86.62 104 PHE A CA 1
ATOM 799 C C . PHE A 1 104 ? -2.626 21.870 4.802 1.00 86.62 104 PHE A C 1
ATOM 801 O O . PHE A 1 104 ? -3.152 22.223 3.750 1.00 86.62 104 PHE A O 1
ATOM 808 N N . VAL A 1 105 ? -1.929 20.737 4.917 1.00 84.88 105 VAL A N 1
ATOM 809 C CA . VAL A 1 105 ? -1.517 19.902 3.773 1.00 84.88 105 VAL A CA 1
ATOM 810 C C . VAL A 1 105 ? -2.334 18.617 3.674 1.00 84.88 105 VAL A C 1
ATOM 812 O O . VAL A 1 105 ? -2.778 18.270 2.586 1.00 84.88 105 VAL A O 1
ATOM 815 N N . VAL A 1 106 ? -2.572 17.922 4.790 1.00 83.50 106 VAL A N 1
ATOM 816 C CA . VAL A 1 106 ? -3.330 16.660 4.775 1.00 83.50 106 VAL A CA 1
ATOM 817 C C . VAL A 1 106 ? -4.818 16.966 4.609 1.00 83.50 106 VAL A C 1
ATOM 819 O O . VAL A 1 106 ? -5.445 17.569 5.482 1.00 83.50 106 VAL A O 1
ATOM 822 N N . LYS A 1 107 ? -5.390 16.568 3.472 1.00 84.06 107 LYS A N 1
ATOM 823 C CA . LYS A 1 107 ? -6.801 16.786 3.128 1.00 84.06 107 LYS A CA 1
ATOM 824 C C . LYS A 1 107 ? -7.501 15.452 2.869 1.00 84.06 107 LYS A C 1
ATOM 826 O O . LYS A 1 107 ? -6.834 14.503 2.463 1.00 84.06 107 LYS A O 1
ATOM 831 N N . PRO A 1 108 ? -8.828 15.371 3.088 1.00 84.12 108 PRO A N 1
ATOM 832 C CA . PRO A 1 108 ? -9.618 14.266 2.568 1.00 84.12 108 PRO A CA 1
ATOM 833 C C . PRO A 1 108 ? -9.362 14.097 1.075 1.00 84.12 108 PRO A C 1
ATOM 835 O O . PRO A 1 108 ? -9.290 15.082 0.335 1.00 84.12 108 PRO A O 1
ATOM 838 N N . ALA A 1 109 ? -9.226 12.851 0.658 1.00 84.81 109 ALA A N 1
ATOM 839 C CA . ALA A 1 109 ? -9.061 12.484 -0.734 1.00 84.81 109 ALA A CA 1
ATOM 840 C C . ALA A 1 109 ? -10.356 11.843 -1.242 1.00 84.81 109 ALA A C 1
ATOM 842 O O . ALA A 1 109 ? -11.351 11.730 -0.527 1.00 84.81 109 ALA A O 1
ATOM 843 N N . GLY A 1 110 ? -10.381 11.473 -2.510 1.00 89.31 110 GLY A N 1
ATOM 844 C CA . GLY A 1 110 ? -11.528 10.810 -3.096 1.00 89.31 110 GLY A CA 1
ATOM 845 C C . GLY A 1 110 ? -11.157 10.136 -4.403 1.00 89.31 110 GLY A C 1
ATOM 846 O O . GLY A 1 110 ? -10.022 10.275 -4.870 1.00 89.31 110 GLY A O 1
ATOM 847 N N . PRO A 1 111 ? -12.107 9.403 -4.995 1.00 91.62 111 PRO A N 1
ATOM 848 C CA . PRO A 1 111 ? -11.883 8.738 -6.262 1.00 91.62 111 PRO A CA 1
ATOM 849 C C . PRO A 1 111 ? -11.513 9.745 -7.343 1.00 91.62 111 PRO A C 1
ATOM 851 O O . PRO A 1 111 ? -12.130 10.806 -7.465 1.00 91.62 111 PRO A O 1
ATOM 854 N N . VAL A 1 112 ? -10.532 9.387 -8.164 1.00 86.69 112 VAL A N 1
ATOM 855 C CA . VAL A 1 112 ? -10.260 10.116 -9.402 1.00 86.69 112 VAL A CA 1
ATOM 856 C C . VAL A 1 112 ? -11.063 9.461 -10.520 1.00 86.69 112 VAL A C 1
ATOM 858 O O . VAL A 1 112 ? -10.776 8.326 -10.897 1.00 86.69 112 VAL A O 1
ATOM 861 N N . GLY A 1 113 ? -12.059 10.171 -11.050 1.00 88.50 113 GLY A N 1
ATOM 862 C CA . GLY A 1 113 ? -12.949 9.660 -12.097 1.00 88.50 113 GLY A CA 1
ATOM 863 C C . GLY A 1 113 ? -14.079 8.768 -11.570 1.00 88.50 113 GLY A C 1
ATOM 864 O O . GLY A 1 113 ? -14.403 8.785 -10.383 1.00 88.50 113 GLY A O 1
ATOM 865 N N . GLU A 1 114 ? -14.706 8.019 -12.477 1.00 91.19 114 GLU A N 1
ATOM 866 C CA . GLU A 1 114 ? -15.797 7.100 -12.145 1.00 91.19 114 GLU A CA 1
ATOM 867 C C . GLU A 1 114 ? -15.263 5.846 -11.443 1.00 91.19 114 GLU A C 1
ATOM 869 O O . GLU A 1 114 ? -14.284 5.235 -11.878 1.00 91.19 114 GLU A O 1
ATOM 874 N N . VAL A 1 115 ? -15.917 5.462 -10.345 1.00 94.69 115 VAL A N 1
ATOM 875 C CA . VAL A 1 115 ? -15.628 4.209 -9.646 1.00 94.69 115 VAL A CA 1
ATOM 876 C C . VAL A 1 115 ? -16.409 3.087 -10.330 1.00 94.69 115 VAL A C 1
ATOM 878 O O . VAL A 1 115 ? -17.634 3.179 -10.419 1.00 94.69 115 VAL A O 1
ATOM 881 N N . PRO A 1 116 ? -15.744 2.020 -10.805 1.00 94.81 116 PRO A N 1
ATOM 882 C CA . PRO A 1 116 ? -16.446 0.902 -11.411 1.00 94.81 116 PRO A CA 1
ATOM 883 C C . PRO A 1 116 ? -17.267 0.157 -10.355 1.00 94.81 116 PRO A C 1
ATOM 885 O O . PRO A 1 116 ? -16.802 -0.080 -9.242 1.00 94.81 116 PRO A O 1
ATOM 888 N N . LYS A 1 117 ? -18.467 -0.297 -10.721 1.00 96.69 117 LYS A N 1
ATOM 889 C CA . LYS A 1 117 ? -19.258 -1.174 -9.842 1.00 96.69 117 LYS A CA 1
ATOM 890 C C . LYS A 1 117 ? -18.557 -2.514 -9.608 1.00 96.69 117 LYS A C 1
ATOM 892 O O . LYS A 1 117 ? -18.491 -2.988 -8.483 1.00 96.69 117 LYS A O 1
ATOM 897 N N . ALA A 1 118 ? -18.004 -3.069 -10.682 1.00 96.69 118 ALA A N 1
ATOM 898 C CA . ALA A 1 118 ? -17.344 -4.363 -10.733 1.00 96.69 118 ALA A CA 1
ATOM 899 C C . ALA A 1 118 ? -16.174 -4.300 -11.715 1.00 96.69 118 ALA A C 1
ATOM 901 O O . ALA A 1 118 ? -16.227 -3.550 -12.696 1.00 96.69 118 ALA A O 1
ATOM 902 N N . VAL A 1 119 ? -15.147 -5.116 -11.496 1.00 96.44 119 VAL A N 1
ATOM 903 C CA . VAL A 1 119 ? -14.037 -5.280 -12.441 1.00 96.44 119 VAL A CA 1
ATOM 904 C C . VAL A 1 119 ? -13.894 -6.754 -12.781 1.00 96.44 119 VAL A C 1
ATOM 906 O O . VAL A 1 119 ? -13.756 -7.607 -11.908 1.00 96.44 119 VAL A O 1
ATOM 909 N N . LYS A 1 120 ? -13.912 -7.066 -14.077 1.00 95.44 120 LYS A N 1
ATOM 910 C CA . LYS A 1 120 ? -13.732 -8.436 -14.551 1.00 95.44 120 LYS A CA 1
ATOM 911 C C . LYS A 1 120 ? -12.274 -8.866 -14.370 1.00 95.44 120 LYS A C 1
ATOM 913 O O . LYS A 1 120 ? -11.367 -8.188 -14.850 1.00 95.44 120 LYS A O 1
ATOM 918 N N . ILE A 1 121 ? -12.071 -10.023 -13.743 1.00 94.19 121 ILE A N 1
ATOM 919 C CA . ILE A 1 121 ? -10.760 -10.678 -13.675 1.00 94.19 121 ILE A CA 1
ATOM 920 C C . ILE A 1 121 ? -10.317 -11.064 -15.090 1.00 94.19 121 ILE A C 1
ATOM 922 O O . ILE A 1 121 ? -11.069 -11.693 -15.840 1.00 94.19 121 ILE A O 1
ATOM 926 N N . ASP A 1 122 ? -9.093 -10.690 -15.452 1.00 95.50 122 ASP A N 1
ATOM 927 C CA . ASP A 1 122 ? -8.508 -10.947 -16.768 1.00 95.50 122 ASP A CA 1
ATOM 928 C C . ASP A 1 122 ? -6.967 -10.995 -16.660 1.00 95.50 122 ASP A C 1
ATOM 930 O O . ASP A 1 122 ? -6.390 -10.933 -15.579 1.00 95.50 122 ASP A O 1
ATOM 934 N N . THR A 1 123 ? -6.268 -11.083 -17.786 1.00 96.75 123 THR A N 1
ATOM 935 C CA . THR A 1 123 ? -4.810 -10.967 -17.891 1.00 96.75 123 THR A CA 1
ATOM 936 C C . THR A 1 123 ? -4.378 -9.720 -18.661 1.00 96.75 123 THR A C 1
ATOM 938 O O . THR A 1 123 ? -3.196 -9.595 -18.989 1.00 96.75 123 THR A O 1
ATOM 941 N N . ILE A 1 124 ? -5.300 -8.830 -19.044 1.00 98.25 124 ILE A N 1
ATOM 942 C CA . ILE A 1 124 ? -5.007 -7.631 -19.846 1.00 98.25 124 ILE A CA 1
ATOM 943 C C . ILE A 1 124 ? -4.450 -6.478 -19.000 1.00 98.25 124 ILE A C 1
ATOM 945 O O . ILE A 1 124 ? -4.609 -6.434 -17.782 1.00 98.25 124 ILE A O 1
ATOM 949 N N . ALA A 1 125 ? -3.808 -5.512 -19.660 1.00 98.12 125 ALA A N 1
ATOM 950 C CA . ALA A 1 125 ? -3.196 -4.362 -18.993 1.00 98.12 125 ALA A CA 1
ATOM 951 C C . ALA A 1 125 ? -4.210 -3.478 -18.240 1.00 98.12 125 ALA A C 1
ATOM 953 O O . ALA A 1 125 ? -3.848 -2.870 -17.242 1.00 98.12 125 ALA A O 1
ATOM 954 N N . GLU A 1 126 ? -5.472 -3.415 -18.669 1.00 97.12 126 GLU A N 1
ATOM 955 C CA . GLU A 1 126 ? -6.507 -2.642 -17.968 1.00 97.12 126 GLU A CA 1
ATOM 956 C C . GLU A 1 126 ? -6.824 -3.227 -16.584 1.00 97.12 126 GLU A C 1
ATOM 958 O O . GLU A 1 126 ? -6.788 -2.511 -15.585 1.00 97.12 126 GLU A O 1
ATOM 963 N N . TYR A 1 127 ? -7.011 -4.546 -16.493 1.00 98.00 127 TYR A N 1
ATOM 964 C CA . TYR A 1 127 ? -7.140 -5.217 -15.200 1.00 98.00 127 TYR A CA 1
ATOM 965 C C . TYR A 1 127 ? -5.855 -5.080 -14.370 1.00 98.00 127 TYR A C 1
ATOM 967 O O . TYR A 1 127 ? -5.897 -4.812 -13.172 1.00 98.00 127 TYR A O 1
ATOM 975 N N . GLY A 1 128 ? -4.690 -5.155 -15.018 1.00 98.06 128 GLY A N 1
ATOM 976 C CA . GLY A 1 128 ? -3.401 -4.915 -14.373 1.00 98.06 128 GLY A CA 1
ATOM 977 C C . GLY A 1 128 ? -3.266 -3.520 -13.770 1.00 98.06 128 GLY A C 1
ATOM 978 O O . GLY A 1 128 ? -2.697 -3.374 -12.689 1.00 98.06 128 GLY A O 1
ATOM 979 N N . ARG A 1 129 ? -3.815 -2.504 -14.446 1.00 96.94 129 ARG A N 1
ATOM 980 C CA . ARG A 1 129 ? -3.886 -1.125 -13.955 1.00 96.94 129 ARG A CA 1
ATOM 981 C C . ARG A 1 129 ? -4.703 -1.064 -12.676 1.00 96.94 129 ARG A C 1
ATOM 983 O O . ARG A 1 129 ? -4.222 -0.505 -11.696 1.00 96.94 129 ARG A O 1
ATOM 990 N N . TYR A 1 130 ? -5.892 -1.659 -12.681 1.00 97.00 130 TYR A N 1
ATOM 991 C CA . TYR A 1 130 ? -6.752 -1.738 -11.503 1.00 97.00 130 TYR A CA 1
ATOM 992 C C . TYR A 1 130 ? -6.051 -2.445 -10.333 1.00 97.00 130 TYR A C 1
ATOM 994 O O . TYR A 1 130 ? -5.945 -1.900 -9.234 1.00 97.00 130 TYR A O 1
ATOM 1002 N N . MET A 1 131 ? -5.453 -3.611 -10.588 1.00 97.06 131 MET A N 1
ATOM 1003 C CA . MET A 1 131 ? -4.727 -4.359 -9.563 1.00 97.06 131 MET A CA 1
ATOM 1004 C C . MET A 1 131 ? -3.523 -3.588 -9.014 1.00 97.06 131 MET A C 1
ATOM 1006 O O . MET A 1 131 ? -3.284 -3.618 -7.812 1.00 97.06 131 MET A O 1
ATOM 1010 N N . ALA A 1 132 ? -2.771 -2.868 -9.847 1.00 96.25 132 ALA A N 1
ATOM 1011 C CA . ALA A 1 132 ? -1.591 -2.124 -9.405 1.00 96.25 132 ALA A CA 1
ATOM 1012 C C . ALA A 1 132 ? -1.915 -0.796 -8.694 1.00 96.25 132 ALA A C 1
ATOM 1014 O O . ALA A 1 132 ? -1.097 -0.346 -7.890 1.00 96.25 132 ALA A O 1
ATOM 1015 N N . LEU A 1 133 ? -3.054 -0.165 -9.004 1.00 93.81 133 LEU A N 1
ATOM 1016 C CA . LEU A 1 133 ? -3.428 1.179 -8.534 1.00 93.81 133 LEU A CA 1
ATOM 1017 C C . LEU A 1 133 ? -4.601 1.222 -7.546 1.00 93.81 133 LEU A C 1
ATOM 1019 O O . LEU A 1 133 ? -4.983 2.318 -7.154 1.00 93.81 133 LEU A O 1
ATOM 1023 N N . SER A 1 134 ? -5.282 0.106 -7.277 1.00 94.12 134 SER A N 1
ATOM 1024 C CA . SER A 1 134 ? -6.499 0.137 -6.442 1.00 94.12 134 SER A CA 1
ATOM 1025 C C . SER A 1 134 ? -6.663 -1.048 -5.496 1.00 94.12 134 SER A C 1
ATOM 1027 O O . SER A 1 134 ? -7.405 -0.942 -4.524 1.00 94.12 134 SER A O 1
ATOM 1029 N N . ILE A 1 135 ? -6.005 -2.181 -5.762 1.00 93.19 135 ILE A N 1
ATOM 1030 C CA . ILE A 1 135 ? -6.018 -3.353 -4.865 1.00 93.19 135 ILE A CA 1
ATOM 1031 C C . ILE A 1 135 ? -4.639 -3.578 -4.252 1.00 93.19 135 ILE A C 1
ATOM 1033 O O . ILE A 1 135 ? -4.485 -3.730 -3.043 1.00 93.19 135 ILE A O 1
ATOM 1037 N N . GLY A 1 136 ? -3.618 -3.624 -5.103 1.00 91.56 136 GLY A N 1
ATOM 1038 C CA . GLY A 1 136 ? -2.242 -3.880 -4.716 1.00 91.56 136 GLY A CA 1
ATOM 1039 C C . GLY A 1 136 ? -1.478 -2.638 -4.275 1.00 91.56 136 GLY A C 1
ATOM 1040 O O . GLY A 1 136 ? -0.412 -2.807 -3.689 1.00 91.56 136 GLY A O 1
ATOM 1041 N N . GLU A 1 137 ? -1.976 -1.428 -4.557 1.00 91.50 137 GLU A N 1
ATOM 1042 C CA . GLU A 1 137 ? -1.366 -0.145 -4.163 1.00 91.50 137 GLU A CA 1
ATOM 1043 C C . GLU A 1 137 ? 0.141 -0.053 -4.456 1.00 91.50 137 GLU A C 1
ATOM 1045 O O . GLU A 1 137 ? 0.937 0.501 -3.695 1.00 91.50 137 GLU A O 1
ATOM 1050 N N . CYS A 1 138 ? 0.564 -0.607 -5.596 1.00 94.50 138 CYS A N 1
ATOM 1051 C CA . CYS A 1 138 ? 1.968 -0.643 -5.991 1.00 94.50 138 CYS A CA 1
ATOM 1052 C C . CYS A 1 138 ? 2.520 0.778 -6.169 1.00 94.50 138 CYS A C 1
ATOM 1054 O O . CYS A 1 138 ? 3.644 1.061 -5.750 1.00 94.50 138 CYS A O 1
ATOM 1056 N N . SER A 1 139 ? 1.726 1.687 -6.743 1.00 92.06 139 SER A N 1
ATOM 1057 C CA . SER A 1 139 ? 2.075 3.109 -6.874 1.00 92.06 139 SER A CA 1
ATOM 1058 C C . SER A 1 139 ? 2.270 3.787 -5.519 1.00 92.06 139 SER A C 1
ATOM 1060 O O . SER A 1 139 ? 3.084 4.705 -5.437 1.00 92.06 139 SER A O 1
ATOM 1062 N N . GLY A 1 140 ? 1.596 3.314 -4.466 1.00 90.81 140 GLY A N 1
ATOM 1063 C CA . GLY A 1 140 ? 1.639 3.876 -3.119 1.00 90.81 140 GLY A CA 1
ATOM 1064 C C . GLY A 1 140 ? 3.040 3.918 -2.511 1.00 90.81 140 GLY A C 1
ATOM 1065 O O . GLY A 1 140 ? 3.398 4.912 -1.875 1.00 90.81 140 GLY A O 1
ATOM 1066 N N . CYS A 1 141 ? 3.842 2.877 -2.754 1.00 92.06 141 CYS A N 1
ATOM 1067 C CA . CYS A 1 141 ? 5.245 2.808 -2.331 1.00 92.06 141 CYS A CA 1
ATOM 1068 C C . CYS A 1 141 ? 6.224 3.069 -3.481 1.00 92.06 141 CYS A C 1
ATOM 1070 O O . CYS A 1 141 ? 7.303 3.610 -3.262 1.00 92.06 141 CYS A O 1
ATOM 1072 N N . HIS A 1 142 ? 5.884 2.681 -4.712 1.00 96.12 142 HIS A N 1
ATOM 1073 C CA . HIS A 1 142 ? 6.788 2.819 -5.855 1.00 96.12 142 HIS A CA 1
ATOM 1074 C C . HIS A 1 142 ? 6.684 4.175 -6.561 1.00 96.12 142 HIS A C 1
ATOM 1076 O O . HIS A 1 142 ? 7.265 4.339 -7.623 1.00 96.12 142 HIS A O 1
ATOM 1082 N N . THR A 1 143 ? 6.009 5.166 -5.990 1.00 95.25 143 THR A N 1
ATOM 1083 C CA . THR A 1 143 ? 6.032 6.558 -6.465 1.00 95.25 143 THR A CA 1
ATOM 1084 C C . THR A 1 143 ? 6.631 7.426 -5.373 1.00 95.25 143 THR A C 1
ATOM 1086 O O . THR A 1 143 ? 6.343 7.212 -4.195 1.00 95.25 143 THR A O 1
ATOM 1089 N N . ALA A 1 144 ? 7.487 8.379 -5.743 1.00 92.31 144 ALA A N 1
ATOM 1090 C CA . ALA A 1 144 ? 8.096 9.251 -4.753 1.00 92.31 144 ALA A CA 1
ATOM 1091 C C . ALA A 1 144 ? 7.025 10.098 -4.047 1.00 92.31 144 ALA A C 1
ATOM 1093 O O . ALA A 1 144 ? 6.003 10.443 -4.641 1.00 92.31 144 ALA A O 1
ATOM 1094 N N . ARG A 1 145 ? 7.253 10.417 -2.772 1.00 87.88 145 ARG A N 1
ATOM 1095 C CA . ARG A 1 145 ? 6.369 11.258 -1.960 1.00 87.88 145 ARG A CA 1
ATOM 1096 C C . ARG A 1 145 ? 7.117 12.420 -1.316 1.00 87.88 145 ARG A C 1
ATOM 1098 O O . ARG A 1 145 ? 8.294 12.284 -0.973 1.00 87.88 145 ARG A O 1
ATOM 1105 N N . ASP A 1 146 ? 6.423 13.543 -1.155 1.00 85.12 146 ASP A N 1
ATOM 1106 C CA . ASP A 1 146 ? 6.881 14.667 -0.336 1.00 85.12 146 ASP A CA 1
ATOM 1107 C C . ASP A 1 146 ? 6.672 14.398 1.170 1.00 85.12 146 ASP A C 1
ATOM 1109 O O . ASP A 1 146 ? 6.183 13.342 1.577 1.00 85.12 146 ASP A O 1
ATOM 1113 N N . MET A 1 147 ? 7.035 15.362 2.024 1.00 78.31 147 MET A N 1
ATOM 1114 C CA . MET A 1 147 ? 6.848 15.233 3.477 1.00 78.31 147 MET A CA 1
ATOM 1115 C C . MET A 1 147 ? 5.376 15.145 3.900 1.00 78.31 147 MET A C 1
ATOM 1117 O O . MET A 1 147 ? 5.089 14.551 4.933 1.00 78.31 147 MET A O 1
ATOM 1121 N N . GLY A 1 148 ? 4.452 15.726 3.130 1.00 74.31 148 GLY A N 1
ATOM 1122 C CA . GLY A 1 148 ? 3.011 15.643 3.375 1.00 74.31 148 GLY A CA 1
ATOM 1123 C C . GLY A 1 148 ? 2.398 14.311 2.942 1.00 74.31 148 GLY A C 1
ATOM 1124 O O . GLY A 1 148 ? 1.226 14.070 3.216 1.00 74.31 148 GLY A O 1
ATOM 1125 N N . GLY A 1 149 ? 3.183 13.449 2.291 1.00 79.56 149 GLY A N 1
ATOM 1126 C CA . GLY A 1 149 ? 2.732 12.184 1.735 1.00 79.56 149 GLY A CA 1
ATOM 1127 C C . GLY A 1 149 ? 2.148 12.311 0.331 1.00 79.56 149 GLY A C 1
ATOM 1128 O O . GLY A 1 149 ? 1.687 11.307 -0.199 1.00 79.56 149 GLY A O 1
ATOM 1129 N N . ASN A 1 150 ? 2.180 13.478 -0.315 1.00 84.00 150 ASN A N 1
ATOM 1130 C CA . ASN A 1 150 ? 1.674 13.613 -1.683 1.00 84.00 150 ASN A CA 1
ATOM 1131 C C . ASN A 1 150 ? 2.633 12.956 -2.669 1.00 84.00 150 ASN A C 1
ATOM 1133 O O . ASN A 1 150 ? 3.849 13.050 -2.502 1.00 84.00 150 ASN A O 1
ATOM 1137 N N . PHE A 1 151 ? 2.099 12.333 -3.719 1.00 88.62 151 PHE A N 1
ATOM 1138 C CA . PHE A 1 151 ? 2.931 11.831 -4.806 1.00 88.62 151 PHE A CA 1
ATOM 1139 C C . PHE A 1 151 ? 3.638 12.975 -5.531 1.00 88.62 151 PHE A C 1
ATOM 1141 O O . PHE A 1 151 ? 3.021 13.976 -5.892 1.00 88.62 151 PHE A O 1
ATOM 1148 N N . ILE A 1 152 ? 4.929 12.788 -5.783 1.00 90.75 152 ILE A N 1
ATOM 1149 C CA . ILE A 1 152 ? 5.766 13.692 -6.563 1.00 90.75 152 ILE A CA 1
ATOM 1150 C C . ILE A 1 152 ? 6.501 12.906 -7.649 1.00 90.75 152 ILE A C 1
ATOM 1152 O O . ILE A 1 152 ? 6.919 11.765 -7.451 1.00 90.75 152 ILE A O 1
ATOM 1156 N N . GLY A 1 153 ? 6.681 13.540 -8.805 1.00 91.44 153 GLY A N 1
ATOM 1157 C CA . GLY A 1 153 ? 7.293 12.898 -9.964 1.00 91.44 153 GLY A CA 1
ATOM 1158 C C . GLY A 1 153 ? 6.375 11.886 -10.651 1.00 91.44 153 GLY A C 1
ATOM 1159 O O . GLY A 1 153 ? 5.156 11.904 -10.501 1.00 91.44 153 GLY A O 1
ATOM 1160 N N . GLU A 1 154 ? 6.983 11.028 -11.463 1.00 95.25 154 GLU A N 1
ATOM 1161 C CA . GLU A 1 154 ? 6.264 10.066 -12.296 1.00 95.25 154 GLU A CA 1
ATOM 1162 C C . GLU A 1 154 ? 5.898 8.791 -11.507 1.00 95.25 154 GLU A C 1
ATOM 1164 O O . GLU A 1 154 ? 6.748 8.259 -10.776 1.00 95.25 154 GLU A O 1
ATOM 1169 N N . PRO A 1 155 ? 4.669 8.258 -11.665 1.00 95.62 155 PRO A N 1
ATOM 1170 C CA . PRO A 1 155 ? 4.246 7.019 -11.021 1.00 95.62 155 PRO A CA 1
ATOM 1171 C C . PRO A 1 155 ? 5.206 5.855 -11.275 1.00 95.62 155 PRO A C 1
ATOM 1173 O O . PRO A 1 155 ? 5.738 5.703 -12.374 1.00 95.62 155 PRO A O 1
ATOM 1176 N N . PHE A 1 156 ? 5.388 4.998 -10.269 1.00 97.69 156 PHE A N 1
ATOM 1177 C CA . PHE A 1 156 ? 6.244 3.800 -10.335 1.00 97.69 156 PHE A CA 1
ATOM 1178 C C . PHE A 1 156 ? 7.758 4.063 -10.484 1.00 97.69 156 PHE A C 1
ATOM 1180 O O . PHE A 1 156 ? 8.534 3.107 -10.588 1.00 97.69 156 PHE A O 1
ATOM 1187 N N . GLY A 1 157 ? 8.202 5.325 -10.453 1.00 97.12 157 GLY A N 1
ATOM 1188 C CA . GLY A 1 157 ? 9.615 5.709 -10.546 1.00 97.12 157 GLY A CA 1
ATOM 1189 C C . GLY A 1 157 ? 10.470 5.376 -9.314 1.00 97.12 157 GLY A C 1
ATOM 1190 O O . GLY A 1 157 ? 11.696 5.365 -9.411 1.00 97.12 157 GLY A O 1
ATOM 1191 N N . GLY A 1 158 ? 9.850 5.060 -8.176 1.00 95.50 158 GLY A N 1
ATOM 1192 C CA . GLY A 1 158 ? 10.491 4.671 -6.918 1.00 95.50 158 GLY A CA 1
ATOM 1193 C C . GLY A 1 158 ? 11.280 5.789 -6.229 1.00 95.50 158 GLY A C 1
ATOM 1194 O O . GLY A 1 158 ? 11.297 6.936 -6.669 1.00 95.50 158 GLY A O 1
ATOM 1195 N N . GLY A 1 159 ? 11.979 5.430 -5.149 1.00 91.38 159 GLY A N 1
ATOM 1196 C CA . GLY A 1 159 ? 13.061 6.244 -4.586 1.00 91.38 159 GLY A CA 1
ATOM 1197 C C . GLY A 1 159 ? 12.846 6.833 -3.191 1.00 91.38 159 GLY A C 1
ATOM 1198 O O . GLY A 1 159 ? 13.847 7.082 -2.526 1.00 91.38 159 GLY A O 1
ATOM 1199 N N . THR A 1 160 ? 11.613 7.011 -2.702 1.00 91.50 160 THR A N 1
ATOM 1200 C CA . THR A 1 160 ? 11.385 7.523 -1.333 1.00 91.50 160 THR A CA 1
ATOM 1201 C C . THR A 1 160 ? 11.701 6.438 -0.297 1.00 91.50 160 THR A C 1
ATOM 1203 O O . THR A 1 160 ? 10.994 5.430 -0.258 1.00 91.50 160 THR A O 1
ATOM 1206 N N . PRO A 1 161 ? 12.747 6.588 0.538 1.00 90.12 161 PRO A N 1
ATOM 1207 C CA . PRO A 1 161 ? 13.160 5.523 1.442 1.00 90.12 161 PRO A CA 1
ATOM 1208 C C . PRO A 1 161 ? 12.178 5.295 2.588 1.00 90.12 161 PRO A C 1
ATOM 1210 O O . PRO A 1 161 ? 11.686 6.244 3.193 1.00 90.12 161 PRO A O 1
ATOM 1213 N N . MET A 1 162 ? 11.954 4.025 2.926 1.00 88.12 162 MET A N 1
ATOM 1214 C CA . MET A 1 162 ? 11.235 3.614 4.132 1.00 88.12 162 MET A CA 1
ATOM 1215 C C . MET A 1 162 ? 12.234 3.059 5.144 1.00 88.12 162 MET A C 1
ATOM 1217 O O . MET A 1 162 ? 13.017 2.175 4.801 1.00 88.12 162 MET A O 1
ATOM 1221 N N . VAL A 1 163 ? 12.227 3.566 6.375 1.00 87.69 163 VAL A N 1
ATOM 1222 C CA . VAL A 1 163 ? 13.145 3.095 7.419 1.00 87.69 163 VAL A CA 1
ATOM 1223 C C . VAL A 1 163 ? 12.455 2.041 8.272 1.00 87.69 163 VAL A C 1
ATOM 1225 O O . VAL A 1 163 ? 11.449 2.316 8.913 1.00 87.69 163 VAL A O 1
ATOM 1228 N N . GLU A 1 164 ? 13.027 0.841 8.308 1.00 85.94 164 GLU A N 1
ATOM 1229 C CA . GLU A 1 164 ? 12.555 -0.272 9.130 1.00 85.94 164 GLU A CA 1
ATOM 1230 C C . GLU A 1 164 ? 13.708 -0.779 9.991 1.00 85.94 164 GLU A C 1
ATOM 1232 O O . GLU A 1 164 ? 14.737 -1.212 9.472 1.00 85.94 164 GLU A O 1
ATOM 1237 N N . HIS A 1 165 ? 13.550 -0.735 11.317 1.00 85.12 165 HIS A N 1
ATOM 1238 C CA . HIS A 1 165 ? 14.583 -1.156 12.279 1.00 85.12 165 HIS A CA 1
ATOM 1239 C C . HIS A 1 165 ? 15.949 -0.467 12.063 1.00 85.12 165 HIS A C 1
ATOM 1241 O O . HIS A 1 165 ? 17.007 -1.073 12.253 1.00 85.12 165 HIS A O 1
ATOM 1247 N N . GLY A 1 166 ? 15.917 0.806 11.652 1.00 87.00 166 GLY A N 1
ATOM 1248 C CA . GLY A 1 166 ? 17.105 1.598 11.333 1.00 87.00 166 GLY A CA 1
ATOM 1249 C C . GLY A 1 166 ? 17.738 1.256 9.986 1.00 87.00 166 GLY A C 1
ATOM 1250 O O . GLY A 1 166 ? 18.829 1.726 9.718 1.00 87.00 166 GLY A O 1
ATOM 1251 N N . ILE A 1 167 ? 17.110 0.441 9.135 1.00 91.50 167 ILE A N 1
ATOM 1252 C CA . ILE A 1 167 ? 17.605 0.137 7.786 1.00 91.50 167 ILE A CA 1
ATOM 1253 C C . ILE A 1 167 ? 16.739 0.853 6.754 1.00 91.50 167 ILE A C 1
ATOM 1255 O O . ILE A 1 167 ? 15.512 0.816 6.824 1.00 91.50 167 ILE A O 1
ATOM 1259 N N . SER A 1 168 ? 17.387 1.488 5.781 1.00 92.88 168 SER A N 1
ATOM 1260 C CA . SER A 1 168 ? 16.724 2.201 4.691 1.00 92.88 168 SER A CA 1
ATOM 1261 C C . SER A 1 168 ? 16.353 1.253 3.545 1.00 92.88 168 SER A C 1
ATOM 1263 O O . SER A 1 168 ? 17.219 0.617 2.942 1.00 92.88 168 SER A O 1
ATOM 1265 N N . PHE A 1 169 ? 15.061 1.183 3.222 1.00 94.12 169 PHE A N 1
ATOM 1266 C CA . PHE A 1 169 ? 14.480 0.395 2.136 1.00 94.12 169 PHE A CA 1
ATOM 1267 C C . PHE A 1 169 ? 13.831 1.314 1.093 1.00 94.12 169 PHE A C 1
ATOM 1269 O O . PHE A 1 169 ? 12.633 1.584 1.177 1.00 94.12 169 PHE A O 1
ATOM 1276 N N . PRO A 1 170 ? 14.581 1.806 0.093 1.00 94.00 170 PRO A N 1
ATOM 1277 C 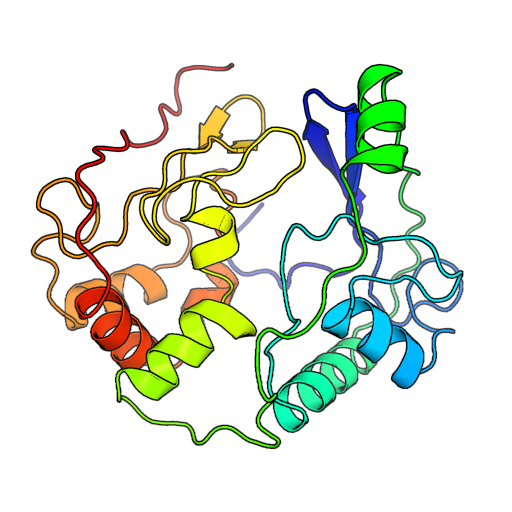CA . PRO A 1 170 ? 14.000 2.581 -0.996 1.00 94.00 170 PRO A CA 1
ATOM 1278 C C . PRO A 1 170 ? 13.286 1.661 -2.006 1.00 94.00 170 PRO A C 1
ATOM 1280 O O . PRO A 1 170 ? 13.914 0.752 -2.565 1.00 94.00 170 PRO A O 1
ATOM 1283 N N . PRO A 1 171 ? 11.980 1.862 -2.276 1.00 95.06 171 PRO A N 1
ATOM 1284 C CA . PRO A 1 171 ? 11.254 1.097 -3.282 1.00 95.06 171 PRO A CA 1
ATOM 1285 C C . PRO A 1 171 ? 11.858 1.332 -4.673 1.00 95.06 171 PRO A C 1
ATOM 1287 O O . PRO A 1 171 ? 12.086 2.485 -5.056 1.00 95.06 171 PRO A O 1
ATOM 1290 N N . PRO A 1 172 ? 12.150 0.271 -5.445 1.00 96.56 172 PRO A N 1
ATOM 1291 C CA . PRO A 1 172 ? 12.782 0.423 -6.743 1.00 96.56 172 PRO A CA 1
ATOM 1292 C C . PRO A 1 172 ? 11.845 1.016 -7.796 1.00 96.56 172 PRO A C 1
ATOM 1294 O O . PRO A 1 172 ? 10.632 0.849 -7.731 1.00 96.56 172 PRO A O 1
ATOM 1297 N N . ASN A 1 173 ? 12.437 1.600 -8.832 1.00 97.94 173 ASN A N 1
ATOM 1298 C CA . ASN A 1 173 ? 11.757 1.914 -10.082 1.00 97.94 173 ASN A CA 1
ATOM 1299 C C . ASN A 1 173 ? 11.201 0.636 -10.747 1.00 97.94 173 ASN A C 1
ATOM 1301 O O . ASN A 1 173 ? 11.946 -0.337 -10.920 1.00 97.94 173 ASN A O 1
ATOM 1305 N N . LEU A 1 174 ? 9.922 0.643 -11.141 1.00 98.25 174 LEU A N 1
ATOM 1306 C CA . LEU A 1 174 ? 9.215 -0.461 -11.817 1.00 98.25 174 LEU A CA 1
ATOM 1307 C C . LEU A 1 174 ? 8.811 -0.146 -13.269 1.00 98.25 174 LEU A C 1
ATOM 1309 O O . LEU A 1 174 ? 8.196 -0.980 -13.928 1.00 98.25 174 LEU A O 1
ATOM 1313 N N . THR A 1 175 ? 9.130 1.045 -13.769 1.00 98.31 175 THR A N 1
ATOM 1314 C CA . THR A 1 175 ? 8.784 1.482 -15.133 1.00 98.31 175 THR A CA 1
ATOM 1315 C C . THR A 1 175 ? 9.636 0.747 -16.182 1.00 98.31 175 THR A C 1
ATOM 1317 O O . THR A 1 175 ? 10.675 0.181 -15.836 1.00 98.31 175 THR A O 1
ATOM 1320 N N . PRO A 1 176 ? 9.269 0.728 -17.478 1.00 97.69 176 PRO A N 1
ATOM 1321 C CA . PRO A 1 176 ? 10.011 -0.005 -18.507 1.00 97.69 176 PRO A CA 1
ATOM 1322 C C . PRO A 1 176 ? 11.302 0.708 -18.969 1.00 97.69 176 PRO A C 1
ATOM 1324 O O . PRO A 1 176 ? 11.650 0.653 -20.146 1.00 97.69 176 PRO A O 1
ATOM 1327 N N . ASP A 1 177 ? 12.023 1.349 -18.048 1.00 98.31 177 ASP A N 1
ATOM 1328 C CA . ASP A 1 177 ? 13.320 2.001 -18.266 1.00 98.31 177 ASP A CA 1
ATOM 1329 C C . ASP A 1 177 ? 14.498 1.082 -17.894 1.00 98.31 177 ASP A C 1
ATOM 1331 O O . ASP A 1 177 ? 14.376 0.233 -17.011 1.00 98.31 177 ASP A O 1
ATOM 1335 N N . SER A 1 178 ? 15.668 1.274 -18.513 1.00 97.88 178 SER A N 1
ATOM 1336 C CA . SER A 1 178 ? 16.868 0.454 -18.267 1.00 97.88 178 SER A CA 1
ATOM 1337 C C . SER A 1 178 ? 17.440 0.557 -16.849 1.00 97.88 178 SER A C 1
ATOM 1339 O O . SER A 1 178 ? 18.190 -0.318 -16.416 1.00 97.88 178 SER A O 1
ATOM 1341 N N . THR A 1 179 ? 17.074 1.595 -16.097 1.00 97.31 179 THR A N 1
ATOM 1342 C CA . THR A 1 179 ? 17.432 1.765 -14.680 1.00 97.31 179 THR A CA 1
ATOM 1343 C C . THR A 1 179 ? 16.498 1.028 -13.714 1.00 97.31 179 THR A C 1
ATOM 1345 O O . THR A 1 179 ? 16.803 0.943 -12.519 1.00 97.31 179 THR A O 1
ATOM 1348 N N . SER A 1 180 ? 15.379 0.484 -14.205 1.00 97.56 180 SER A N 1
ATOM 1349 C CA . SER A 1 180 ? 14.389 -0.239 -13.403 1.00 97.56 180 SER A CA 1
ATOM 1350 C C . SER A 1 180 ? 14.914 -1.570 -12.866 1.00 97.56 180 SER A C 1
ATOM 1352 O O . SER A 1 180 ? 15.696 -2.274 -13.505 1.00 97.56 180 SER A O 1
ATOM 1354 N N . ARG A 1 181 ? 14.404 -1.978 -11.696 1.00 95.75 181 ARG A N 1
ATOM 1355 C CA . ARG A 1 181 ? 14.698 -3.292 -11.103 1.00 95.75 181 ARG A CA 1
ATOM 1356 C C . ARG A 1 181 ? 14.156 -4.455 -11.929 1.00 95.75 181 ARG A C 1
ATOM 1358 O O . ARG A 1 181 ? 14.716 -5.546 -11.842 1.00 95.75 181 ARG A O 1
ATOM 1365 N N . ILE A 1 182 ? 13.076 -4.227 -12.675 1.00 96.38 182 ILE A N 1
ATOM 1366 C CA . ILE A 1 182 ? 12.405 -5.255 -13.478 1.00 96.38 182 ILE A CA 1
ATOM 1367 C C . ILE A 1 182 ? 12.737 -5.139 -14.970 1.00 96.38 182 ILE A C 1
ATOM 1369 O O . ILE A 1 182 ? 12.131 -5.819 -15.801 1.00 96.38 182 ILE A O 1
ATOM 1373 N N . PHE A 1 183 ? 13.702 -4.289 -15.331 1.00 97.00 183 PHE A N 1
ATOM 1374 C CA . PHE A 1 183 ? 14.164 -4.195 -16.707 1.00 97.00 183 PHE A CA 1
ATOM 1375 C C . PHE A 1 183 ? 14.745 -5.536 -17.177 1.00 97.00 183 PHE A C 1
ATOM 1377 O O . PHE A 1 183 ? 15.496 -6.195 -16.459 1.00 97.00 183 PHE A O 1
ATOM 1384 N N . GLY A 1 184 ? 14.362 -5.961 -18.382 1.00 96.25 184 GLY A N 1
ATOM 1385 C CA . GLY A 1 184 ? 14.771 -7.247 -18.955 1.00 96.25 184 GLY A CA 1
ATOM 1386 C C . GLY A 1 184 ? 14.103 -8.487 -18.342 1.00 96.25 184 GLY A C 1
ATOM 1387 O O . GLY A 1 184 ? 14.377 -9.595 -18.795 1.00 96.25 184 GLY A O 1
ATOM 1388 N N . TRP A 1 185 ? 13.219 -8.353 -17.345 1.00 97.94 185 TRP A N 1
ATOM 1389 C CA . TRP A 1 185 ? 12.489 -9.508 -16.815 1.00 97.94 185 TRP A CA 1
ATOM 1390 C C . TRP A 1 185 ? 11.455 -10.007 -17.825 1.00 97.94 185 TRP A C 1
ATOM 1392 O O . TRP A 1 185 ? 10.660 -9.225 -18.357 1.00 97.94 185 TRP A O 1
ATOM 1402 N N . SER A 1 186 ? 11.418 -11.325 -18.030 1.00 98.50 186 SER A N 1
ATOM 1403 C CA . SER A 1 186 ? 10.274 -11.985 -18.657 1.00 98.50 186 SER A CA 1
ATOM 1404 C C . SER A 1 186 ? 9.057 -11.933 -17.725 1.00 98.50 186 SER A C 1
ATOM 1406 O O . SER A 1 186 ? 9.193 -11.785 -16.507 1.00 98.50 186 SER A O 1
ATOM 1408 N N . GLN A 1 187 ? 7.859 -12.107 -18.288 1.00 98.44 187 GLN A N 1
ATOM 1409 C CA . GLN A 1 187 ? 6.630 -12.225 -17.498 1.00 98.44 187 GLN A CA 1
ATOM 1410 C C . GLN A 1 187 ? 6.720 -13.373 -16.478 1.00 98.44 187 GLN A C 1
ATOM 1412 O O . GLN A 1 187 ? 6.296 -13.213 -15.337 1.00 98.44 187 GLN A O 1
ATOM 1417 N N . GLN A 1 188 ? 7.329 -14.505 -16.853 1.00 98.56 188 GLN A N 1
ATOM 1418 C CA . GLN A 1 188 ? 7.499 -15.635 -15.939 1.00 98.56 188 GLN A CA 1
ATOM 1419 C C . GLN A 1 188 ? 8.438 -15.290 -14.776 1.00 98.56 188 GLN A C 1
ATOM 1421 O O . GLN A 1 188 ? 8.092 -15.535 -13.626 1.00 98.56 188 GLN A O 1
ATOM 1426 N N . ASN A 1 189 ? 9.567 -14.621 -15.043 1.00 98.38 189 ASN A N 1
ATOM 1427 C CA . ASN A 1 189 ? 10.485 -14.184 -13.985 1.00 98.38 189 ASN A CA 1
ATOM 1428 C C . ASN A 1 189 ? 9.806 -13.221 -13.002 1.00 98.38 189 ASN A C 1
ATOM 1430 O O . ASN A 1 189 ? 10.082 -13.263 -11.801 1.00 98.38 189 ASN A O 1
ATOM 1434 N N . PHE A 1 190 ? 8.918 -12.356 -13.503 1.00 98.44 190 PHE A N 1
ATOM 1435 C CA . PHE A 1 190 ? 8.105 -11.481 -12.665 1.00 98.44 190 PHE A CA 1
ATOM 1436 C C . PHE A 1 190 ? 7.193 -12.297 -11.742 1.00 98.44 190 PHE A C 1
ATOM 1438 O O . PHE A 1 190 ? 7.270 -12.132 -10.526 1.00 98.44 190 PHE A O 1
ATOM 1445 N N . ILE A 1 191 ? 6.403 -13.226 -12.288 1.00 98.50 191 ILE A N 1
ATOM 1446 C CA . ILE A 1 191 ? 5.508 -14.093 -11.504 1.00 98.50 191 ILE A CA 1
ATOM 1447 C C . ILE A 1 191 ? 6.306 -14.871 -10.451 1.00 98.50 191 ILE A C 1
ATOM 1449 O O . ILE A 1 191 ? 6.025 -14.763 -9.255 1.00 98.50 191 ILE A O 1
ATOM 1453 N N . ASP A 1 192 ? 7.362 -15.569 -10.869 1.00 98.19 192 ASP A N 1
ATOM 1454 C CA . ASP A 1 192 ? 8.199 -16.391 -9.992 1.00 98.19 192 ASP A CA 1
ATOM 1455 C C . ASP A 1 192 ? 8.800 -15.569 -8.851 1.00 98.19 192 ASP A C 1
ATOM 1457 O O . ASP A 1 192 ? 8.884 -16.030 -7.707 1.00 98.19 192 ASP A O 1
ATOM 1461 N N . ARG A 1 193 ? 9.196 -14.317 -9.124 1.00 96.00 193 ARG A N 1
ATOM 1462 C CA . ARG A 1 193 ? 9.705 -13.428 -8.080 1.00 96.00 193 ARG A CA 1
ATOM 1463 C C . ARG A 1 193 ? 8.651 -13.161 -7.015 1.00 96.00 193 ARG A C 1
ATOM 1465 O O . ARG A 1 193 ? 9.001 -13.200 -5.834 1.00 96.00 193 ARG A O 1
ATOM 1472 N N . PHE A 1 194 ? 7.409 -12.879 -7.391 1.00 96.44 194 PHE A N 1
ATOM 1473 C CA . PHE A 1 194 ? 6.335 -12.625 -6.429 1.00 96.44 194 PHE A CA 1
ATOM 1474 C C . PHE A 1 194 ? 5.987 -13.881 -5.624 1.00 96.44 194 PHE A C 1
ATOM 1476 O O . PHE A 1 194 ? 5.873 -13.802 -4.398 1.00 96.44 194 PHE A O 1
ATOM 1483 N N . LYS A 1 195 ? 5.942 -15.058 -6.262 1.00 96.38 195 LYS A N 1
ATOM 1484 C CA . LYS A 1 195 ? 5.653 -16.339 -5.584 1.00 96.38 195 LYS A CA 1
ATOM 1485 C C . LYS A 1 195 ? 6.681 -16.712 -4.515 1.00 96.38 195 LYS A C 1
ATOM 1487 O O . LYS A 1 195 ? 6.315 -17.307 -3.500 1.00 96.38 195 LYS A O 1
ATOM 1492 N N . LYS A 1 196 ? 7.944 -16.298 -4.678 1.00 95.38 196 LYS A N 1
ATOM 1493 C CA . LYS A 1 196 ? 9.006 -16.489 -3.668 1.00 95.38 196 LYS A CA 1
ATOM 1494 C C . LYS A 1 196 ? 8.754 -15.744 -2.351 1.00 95.38 196 LYS A C 1
ATOM 1496 O O . LYS A 1 196 ? 9.395 -16.054 -1.351 1.00 95.38 196 LYS A O 1
ATOM 1501 N N . GLY A 1 197 ? 7.840 -14.773 -2.314 1.00 92.94 197 GLY A N 1
ATOM 1502 C CA . GLY A 1 197 ? 7.578 -13.982 -1.116 1.00 92.94 197 GLY A CA 1
ATOM 1503 C C . GLY A 1 197 ? 8.766 -13.091 -0.724 1.00 92.94 197 GLY A C 1
ATOM 1504 O O . GLY A 1 197 ? 9.525 -12.605 -1.574 1.00 92.94 197 GLY A O 1
ATOM 1505 N N . ARG A 1 198 ? 8.896 -12.800 0.577 1.00 91.88 198 ARG A N 1
ATOM 1506 C CA . ARG A 1 198 ? 9.927 -11.877 1.072 1.00 91.88 198 ARG A CA 1
ATOM 1507 C C . ARG A 1 198 ? 11.290 -12.562 1.119 1.00 91.88 198 ARG A C 1
ATOM 1509 O O . ARG A 1 198 ? 11.495 -13.460 1.926 1.00 91.88 198 ARG A O 1
ATOM 1516 N N . LEU A 1 199 ? 12.226 -12.057 0.316 1.00 91.50 199 LEU A N 1
ATOM 1517 C CA . LEU A 1 199 ? 13.618 -12.522 0.286 1.00 91.50 199 LEU A CA 1
ATOM 1518 C C . LEU A 1 199 ? 14.572 -11.635 1.092 1.00 91.50 199 LEU A C 1
ATOM 1520 O O . LEU A 1 199 ? 15.555 -12.129 1.625 1.00 91.50 199 LEU A O 1
ATOM 1524 N N . ILE A 1 200 ? 14.283 -10.334 1.187 1.00 90.38 200 ILE A N 1
ATOM 1525 C CA . ILE A 1 200 ? 15.106 -9.380 1.936 1.00 90.38 200 ILE A CA 1
ATOM 1526 C C . ILE A 1 200 ? 14.536 -9.269 3.358 1.00 90.38 200 ILE A C 1
ATOM 1528 O O . ILE A 1 200 ? 13.394 -8.808 3.505 1.00 90.38 200 ILE A O 1
ATOM 1532 N N . PRO A 1 201 ? 15.276 -9.683 4.404 1.00 87.94 201 PRO A N 1
ATOM 1533 C CA . PRO A 1 201 ? 14.837 -9.528 5.787 1.00 87.94 201 PRO A CA 1
ATOM 1534 C C . PRO A 1 201 ? 14.532 -8.063 6.113 1.00 87.94 201 PRO A C 1
ATOM 1536 O O . PRO A 1 201 ? 15.233 -7.163 5.665 1.00 87.94 201 PRO A O 1
ATOM 1539 N N . GLY A 1 202 ? 13.457 -7.819 6.863 1.00 86.50 202 GLY A N 1
ATOM 1540 C CA . GLY A 1 202 ? 13.051 -6.463 7.255 1.00 86.50 202 GLY A CA 1
ATOM 1541 C C . GLY A 1 202 ? 12.372 -5.630 6.162 1.00 86.50 202 GLY A C 1
ATOM 1542 O O . GLY A 1 202 ? 11.793 -4.607 6.494 1.00 86.50 202 GLY A O 1
ATOM 1543 N N . SER A 1 203 ? 12.359 -6.075 4.897 1.00 90.12 203 SER A N 1
ATOM 1544 C CA . SER A 1 203 ? 11.688 -5.334 3.819 1.00 90.12 203 SER A CA 1
ATOM 1545 C C . SER A 1 203 ? 10.204 -5.079 4.151 1.00 90.12 203 SER A C 1
ATOM 1547 O O . SER A 1 203 ? 9.500 -6.055 4.458 1.00 90.12 203 SER A O 1
ATOM 1549 N N . PRO A 1 204 ? 9.727 -3.818 4.049 1.00 88.81 204 PRO A N 1
ATOM 1550 C CA . PRO A 1 204 ? 8.345 -3.444 4.368 1.00 88.81 204 PRO A CA 1
ATOM 1551 C C . PRO A 1 204 ? 7.344 -3.828 3.271 1.00 88.81 204 PRO A C 1
ATOM 1553 O O . PRO A 1 204 ? 6.141 -3.836 3.507 1.00 88.81 204 PRO A O 1
ATOM 1556 N N . MET A 1 205 ? 7.818 -4.174 2.069 1.00 91.25 205 MET A N 1
ATOM 1557 C CA . MET A 1 205 ? 6.943 -4.567 0.966 1.00 91.25 205 MET A CA 1
ATOM 1558 C C . MET A 1 205 ? 6.136 -5.828 1.344 1.00 91.25 205 MET A C 1
ATOM 1560 O O . MET A 1 205 ? 6.736 -6.815 1.795 1.00 91.25 205 MET A O 1
ATOM 1564 N N . PRO A 1 206 ? 4.802 -5.853 1.132 1.00 89.62 206 PRO A N 1
ATOM 1565 C CA . PRO A 1 206 ? 3.920 -6.922 1.608 1.00 89.62 206 PRO A CA 1
ATOM 1566 C C . PRO A 1 206 ? 3.967 -8.168 0.706 1.00 89.62 206 PRO A C 1
ATOM 1568 O O . PRO A 1 206 ? 2.953 -8.702 0.258 1.00 89.62 206 PRO A O 1
ATOM 1571 N N . TRP A 1 207 ? 5.172 -8.693 0.474 1.00 92.31 207 TRP A N 1
ATOM 1572 C CA . TRP A 1 207 ? 5.444 -9.852 -0.379 1.00 92.31 207 TRP A CA 1
ATOM 1573 C C . TRP A 1 207 ? 4.595 -11.083 -0.049 1.00 92.31 207 TRP A C 1
ATOM 1575 O O . TRP A 1 207 ? 4.266 -11.861 -0.939 1.00 92.31 207 TRP A O 1
ATOM 1585 N N . ASN A 1 208 ? 4.255 -11.284 1.226 1.00 87.69 208 ASN A N 1
ATOM 1586 C CA . ASN A 1 208 ? 3.450 -12.429 1.650 1.00 87.69 208 ASN A CA 1
ATOM 1587 C C . ASN A 1 208 ? 1.976 -12.306 1.243 1.00 87.69 208 ASN A C 1
ATOM 1589 O O . ASN A 1 208 ? 1.314 -13.329 1.090 1.00 87.69 208 ASN A O 1
ATOM 1593 N N . SER A 1 209 ? 1.473 -11.086 1.057 1.00 88.88 209 SER A N 1
ATOM 1594 C CA . SER A 1 209 ? 0.155 -10.862 0.467 1.00 88.88 209 SER A CA 1
ATOM 1595 C C . SER A 1 209 ? 0.223 -11.079 -1.037 1.00 88.88 209 SER A C 1
ATOM 1597 O O . SER A 1 209 ? -0.536 -11.880 -1.574 1.00 88.88 209 SER A O 1
ATOM 1599 N N . TYR A 1 210 ? 1.208 -10.478 -1.707 1.00 93.25 210 TYR A N 1
ATOM 1600 C CA . TYR A 1 210 ? 1.312 -10.584 -3.162 1.00 93.25 210 TYR A CA 1
ATOM 1601 C C . TYR A 1 210 ? 1.678 -11.985 -3.672 1.00 93.25 210 TYR A C 1
ATOM 1603 O O . TYR A 1 210 ? 1.282 -12.341 -4.774 1.00 93.25 210 TYR A O 1
ATOM 1611 N N . LYS A 1 211 ? 2.358 -12.840 -2.888 1.00 94.12 211 LYS A N 1
ATOM 1612 C CA . LYS A 1 211 ? 2.577 -14.249 -3.290 1.00 94.12 211 LYS A CA 1
ATOM 1613 C C . LYS A 1 211 ? 1.276 -15.046 -3.444 1.00 94.12 211 LYS A C 1
ATOM 1615 O O . LYS A 1 211 ? 1.315 -16.123 -4.033 1.00 94.12 211 LYS A O 1
ATOM 1620 N N . ARG A 1 212 ? 0.165 -14.564 -2.866 1.00 92.56 212 ARG A N 1
ATOM 1621 C CA . ARG A 1 212 ? -1.165 -15.184 -2.964 1.00 92.56 212 ARG A CA 1
ATOM 1622 C C . ARG A 1 212 ? -1.962 -14.703 -4.174 1.00 92.56 212 ARG A C 1
ATOM 1624 O O . ARG A 1 212 ? -2.979 -15.315 -4.463 1.00 92.56 212 ARG A O 1
ATOM 1631 N N . MET A 1 213 ? -1.500 -13.663 -4.876 1.00 95.25 213 MET A N 1
ATOM 1632 C CA . MET A 1 213 ? -2.091 -13.284 -6.158 1.00 95.25 213 MET A CA 1
ATOM 1633 C C . MET A 1 213 ? -2.003 -14.467 -7.119 1.00 95.25 213 MET A C 1
ATOM 1635 O O . MET A 1 213 ? -0.992 -15.180 -7.165 1.00 95.25 213 MET A O 1
ATOM 1639 N N . THR A 1 214 ? -3.069 -14.678 -7.871 1.00 96.88 214 THR A N 1
ATOM 1640 C CA . THR A 1 214 ? -3.140 -15.616 -8.984 1.00 96.88 214 THR A CA 1
ATOM 1641 C C . THR A 1 214 ? -2.110 -15.257 -10.050 1.00 96.88 214 THR A C 1
ATOM 1643 O O . THR A 1 214 ? -1.594 -14.138 -10.126 1.00 96.88 214 THR A O 1
ATOM 1646 N N . ASP A 1 215 ? -1.783 -16.229 -10.893 1.00 97.69 215 ASP A N 1
ATOM 1647 C CA . ASP A 1 215 ? -0.872 -15.974 -12.005 1.00 97.69 215 ASP A CA 1
ATOM 1648 C C . ASP A 1 215 ? -1.481 -14.966 -12.982 1.00 97.69 215 ASP A C 1
ATOM 1650 O O . ASP A 1 215 ? -0.752 -14.150 -13.531 1.00 97.69 215 ASP A O 1
ATOM 1654 N N . ASP A 1 216 ? -2.801 -14.966 -13.157 1.00 97.75 216 ASP A N 1
ATOM 1655 C CA . ASP A 1 216 ? -3.491 -14.058 -14.072 1.00 97.75 216 ASP A CA 1
ATOM 1656 C C . ASP A 1 216 ? -3.443 -12.600 -13.602 1.00 97.75 216 ASP A C 1
ATOM 1658 O O . ASP A 1 216 ? -3.106 -11.723 -14.400 1.00 97.75 216 ASP A O 1
ATOM 1662 N N . GLU A 1 217 ? -3.613 -12.346 -12.302 1.00 98.25 217 GLU A N 1
ATOM 1663 C CA . GLU A 1 217 ? -3.394 -11.020 -11.706 1.00 98.25 217 GLU A CA 1
ATOM 1664 C C . GLU A 1 217 ? -1.950 -10.542 -11.904 1.00 98.25 217 GLU A C 1
ATOM 1666 O O . GLU A 1 217 ? -1.715 -9.411 -12.335 1.00 98.25 217 GLU A O 1
ATOM 1671 N N . LEU A 1 218 ? -0.958 -11.403 -11.649 1.00 98.38 218 LEU A N 1
ATOM 1672 C CA . LEU A 1 218 ? 0.455 -11.042 -11.815 1.00 98.38 218 LEU A CA 1
ATOM 1673 C C . LEU A 1 218 ? 0.824 -10.810 -13.289 1.00 98.38 218 LEU A C 1
ATOM 1675 O O . LEU A 1 218 ? 1.601 -9.899 -13.585 1.00 98.38 218 LEU A O 1
ATOM 1679 N N . LYS A 1 219 ? 0.248 -11.579 -14.223 1.00 98.62 219 LYS A N 1
ATOM 1680 C CA . LYS A 1 219 ? 0.374 -11.337 -15.673 1.00 98.62 219 LYS A CA 1
ATOM 1681 C C . LYS A 1 219 ? -0.223 -9.985 -16.048 1.00 98.62 219 LYS A C 1
ATOM 1683 O O . LYS A 1 219 ? 0.417 -9.227 -16.775 1.00 98.62 219 LYS A O 1
ATOM 1688 N N . ALA A 1 220 ? -1.420 -9.676 -15.553 1.00 98.75 220 ALA A N 1
ATOM 1689 C CA . ALA A 1 220 ? -2.093 -8.413 -15.821 1.00 98.75 220 ALA A CA 1
ATOM 1690 C C . ALA A 1 220 ? -1.251 -7.228 -15.327 1.00 98.75 220 ALA A C 1
ATOM 1692 O O . ALA A 1 220 ? -0.953 -6.319 -16.106 1.00 98.75 220 ALA A O 1
ATOM 1693 N N . ILE A 1 221 ? -0.787 -7.274 -14.070 1.00 98.62 221 ILE A N 1
ATOM 1694 C CA . ILE A 1 221 ? 0.090 -6.251 -13.475 1.00 98.62 221 ILE A CA 1
ATOM 1695 C C . ILE A 1 221 ? 1.363 -6.085 -14.308 1.00 98.62 221 ILE A C 1
ATOM 1697 O O . ILE A 1 221 ? 1.735 -4.958 -14.630 1.00 98.62 221 ILE A O 1
ATOM 1701 N N . TYR A 1 222 ? 2.018 -7.182 -14.704 1.00 98.62 222 TYR A N 1
ATOM 1702 C CA . TYR A 1 222 ? 3.204 -7.115 -15.560 1.00 98.62 222 TYR A CA 1
ATOM 1703 C C . TYR A 1 222 ? 2.908 -6.382 -16.874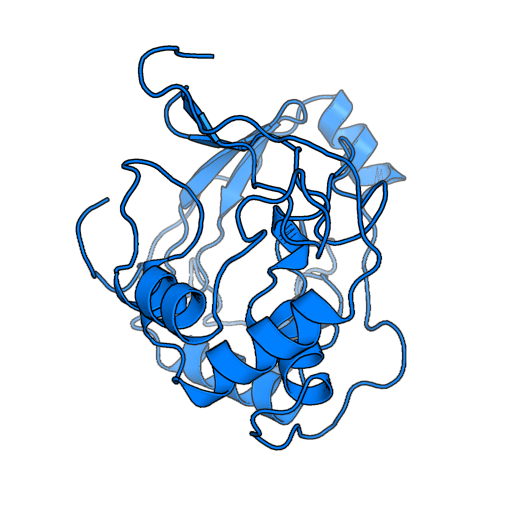 1.00 98.62 222 TYR A C 1
ATOM 1705 O O . TYR A 1 222 ? 3.622 -5.438 -17.216 1.00 98.62 222 TYR A O 1
ATOM 1713 N N . LYS A 1 223 ? 1.834 -6.756 -17.587 1.00 98.69 223 LYS A N 1
ATOM 1714 C CA . LYS A 1 223 ? 1.442 -6.090 -18.840 1.00 98.69 223 LYS A CA 1
ATOM 1715 C C . LYS A 1 223 ? 1.172 -4.602 -18.630 1.00 98.69 223 LYS A C 1
ATOM 1717 O O . LYS A 1 223 ? 1.625 -3.804 -19.441 1.00 98.69 223 LYS A O 1
ATOM 1722 N N . PHE A 1 224 ? 0.508 -4.223 -17.539 1.00 98.69 224 PHE A N 1
ATOM 1723 C CA . PHE A 1 224 ? 0.275 -2.819 -17.201 1.00 98.69 224 PHE A CA 1
ATOM 1724 C C . PHE A 1 224 ? 1.569 -2.048 -16.921 1.00 98.69 224 PHE A C 1
ATOM 1726 O O . PHE A 1 224 ? 1.778 -0.968 -17.468 1.00 98.69 224 PHE A O 1
ATOM 1733 N N . LEU A 1 225 ? 2.482 -2.591 -16.113 1.00 98.44 225 LEU A N 1
ATOM 1734 C CA . LEU A 1 225 ? 3.746 -1.909 -15.816 1.00 98.44 225 LEU A CA 1
ATOM 1735 C C . LEU A 1 225 ? 4.548 -1.642 -17.097 1.00 98.44 225 LEU A C 1
ATOM 1737 O O . LEU A 1 225 ? 5.170 -0.587 -17.224 1.00 98.44 225 LEU A O 1
ATOM 1741 N N . LYS A 1 226 ? 4.464 -2.532 -18.094 1.00 98.12 226 LYS A N 1
ATOM 1742 C CA . LYS A 1 226 ? 5.082 -2.341 -19.415 1.00 98.12 226 LYS A CA 1
ATOM 1743 C C . LYS A 1 226 ? 4.466 -1.210 -20.248 1.00 98.12 226 LYS A C 1
ATOM 1745 O O . LYS A 1 226 ? 5.136 -0.764 -21.174 1.00 98.12 226 LYS A O 1
ATOM 1750 N N . THR A 1 227 ? 3.263 -0.729 -19.927 1.00 98.00 227 THR A N 1
ATOM 1751 C CA . THR A 1 227 ? 2.634 0.429 -20.592 1.00 98.00 227 THR A CA 1
ATOM 1752 C C . THR A 1 227 ? 2.897 1.754 -19.876 1.00 98.00 227 THR A C 1
ATOM 1754 O O . THR A 1 227 ? 2.466 2.799 -20.357 1.00 98.00 227 THR A O 1
ATOM 1757 N N . THR A 1 228 ? 3.549 1.741 -18.709 1.00 97.88 228 THR A N 1
ATOM 1758 C CA . THR A 1 228 ? 3.846 2.974 -17.963 1.00 97.88 228 THR A CA 1
ATOM 1759 C C . THR A 1 228 ? 4.926 3.803 -18.658 1.00 97.88 228 THR A C 1
ATOM 1761 O O . THR A 1 228 ? 5.760 3.279 -19.400 1.00 97.88 228 THR A O 1
ATOM 1764 N N . LYS A 1 229 ? 4.921 5.118 -18.413 1.00 97.81 229 LYS A N 1
ATOM 1765 C CA . LYS A 1 229 ? 5.955 6.024 -18.918 1.00 97.81 229 LYS A CA 1
ATOM 1766 C C . LYS A 1 229 ? 7.321 5.620 -18.332 1.00 97.81 229 LYS A C 1
ATOM 1768 O O . LYS A 1 229 ? 7.425 5.512 -17.112 1.00 97.81 229 LYS A O 1
ATOM 1773 N N . PRO A 1 230 ? 8.366 5.398 -19.153 1.00 98.06 230 PRO A N 1
ATOM 1774 C CA . PRO A 1 230 ? 9.707 5.113 -18.649 1.00 98.06 230 PRO A CA 1
ATOM 1775 C C . PRO A 1 230 ? 10.244 6.262 -17.788 1.00 98.06 230 PRO A C 1
ATOM 1777 O O . PRO A 1 230 ? 10.176 7.427 -18.184 1.00 98.06 230 PRO A O 1
ATOM 1780 N N . VAL A 1 231 ? 10.822 5.930 -16.635 1.00 97.94 231 VAL A N 1
ATOM 1781 C CA . VAL A 1 231 ? 11.462 6.889 -15.726 1.00 97.94 231 VAL A CA 1
ATOM 1782 C C . VAL A 1 231 ? 12.913 6.486 -15.529 1.00 97.94 231 VAL A C 1
ATOM 1784 O O . VAL A 1 231 ? 13.195 5.377 -15.085 1.00 97.94 231 VAL A O 1
ATOM 1787 N N . LYS A 1 232 ? 13.849 7.396 -15.804 1.00 97.56 232 LYS A N 1
ATOM 1788 C CA . LYS A 1 232 ? 15.278 7.165 -15.571 1.00 97.56 232 LYS A CA 1
ATOM 1789 C C . LYS A 1 232 ? 15.627 7.429 -14.106 1.00 97.56 232 LYS A C 1
ATOM 1791 O O . LYS A 1 232 ? 16.004 8.539 -13.742 1.00 97.56 232 LYS A O 1
ATOM 1796 N N . ASN A 1 233 ? 15.505 6.406 -13.267 1.00 96.31 233 ASN A N 1
ATOM 1797 C CA . ASN A 1 233 ? 15.835 6.463 -11.846 1.00 96.31 233 ASN A CA 1
ATOM 1798 C C . ASN A 1 233 ? 16.418 5.129 -11.358 1.00 96.31 233 ASN A C 1
ATOM 1800 O O . ASN A 1 233 ? 15.701 4.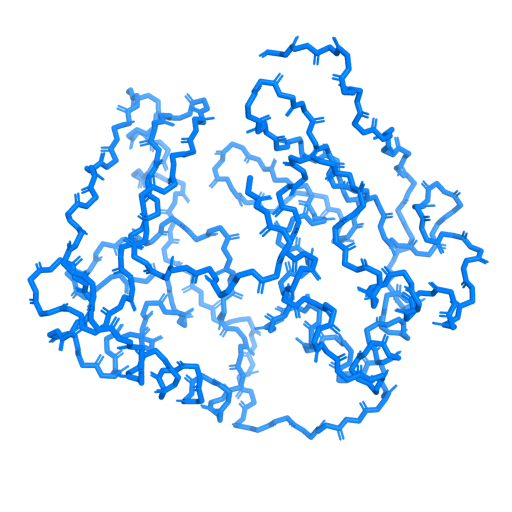134 -11.214 1.00 96.31 233 ASN A O 1
ATOM 1804 N N . LYS A 1 234 ? 17.728 5.107 -11.081 1.00 96.88 234 LYS A N 1
ATOM 1805 C CA . LYS A 1 234 ? 18.408 3.929 -10.531 1.00 96.88 234 LYS A CA 1
ATOM 1806 C C . LYS A 1 234 ? 18.354 3.970 -9.009 1.00 96.88 234 LYS A C 1
ATOM 1808 O O . LYS A 1 234 ? 19.141 4.664 -8.373 1.00 96.88 234 LYS A O 1
ATOM 1813 N N . VAL A 1 235 ? 17.476 3.158 -8.434 1.00 95.50 235 VAL A N 1
ATOM 1814 C CA . VAL A 1 235 ? 17.359 3.008 -6.980 1.00 95.50 235 VAL A CA 1
ATOM 1815 C C . VAL A 1 235 ? 18.255 1.852 -6.501 1.00 95.50 235 VAL A C 1
ATOM 1817 O O . VAL A 1 235 ? 18.029 0.698 -6.903 1.00 95.50 235 VAL A O 1
ATOM 1820 N N . PRO A 1 236 ? 19.284 2.113 -5.670 1.00 92.25 236 PRO A N 1
ATOM 1821 C CA . PRO A 1 236 ? 20.138 1.058 -5.137 1.00 92.25 236 PRO A CA 1
ATOM 1822 C C . PRO A 1 236 ? 19.336 0.112 -4.226 1.00 92.25 236 PRO A C 1
ATOM 1824 O O . PRO A 1 236 ? 18.341 0.522 -3.630 1.00 92.25 236 PRO A O 1
ATOM 1827 N N . PRO A 1 237 ? 19.721 -1.175 -4.130 1.00 91.12 237 PRO A N 1
ATOM 1828 C CA . PRO A 1 237 ? 19.126 -2.064 -3.136 1.00 91.12 237 PRO A CA 1
ATOM 1829 C C . PRO A 1 237 ? 19.421 -1.559 -1.708 1.00 91.12 237 PRO A C 1
ATOM 1831 O O . PRO A 1 237 ? 20.390 -0.820 -1.523 1.00 91.12 237 PRO A O 1
ATOM 1834 N N . PRO A 1 238 ? 18.622 -1.963 -0.704 1.00 92.44 238 PRO A N 1
ATOM 1835 C CA . PRO A 1 238 ? 18.903 -1.631 0.691 1.00 92.44 238 PRO A CA 1
ATOM 1836 C C . PRO A 1 238 ? 20.278 -2.166 1.116 1.00 92.44 238 PRO A C 1
ATOM 1838 O O . PRO A 1 238 ? 20.618 -3.314 0.817 1.00 92.44 238 PRO A O 1
ATOM 1841 N N . ASP A 1 239 ? 21.041 -1.348 1.840 1.00 92.81 239 ASP A N 1
ATOM 1842 C CA . ASP A 1 239 ? 22.274 -1.767 2.507 1.00 92.81 239 ASP A CA 1
ATOM 1843 C C . ASP A 1 239 ? 21.929 -2.275 3.908 1.00 92.81 239 ASP A C 1
ATOM 1845 O O . ASP A 1 239 ? 21.654 -1.502 4.824 1.00 92.81 239 ASP A O 1
ATOM 1849 N N . LEU A 1 240 ? 21.927 -3.597 4.067 1.00 91.75 240 LEU A N 1
ATOM 1850 C CA . LEU A 1 240 ? 21.550 -4.244 5.324 1.00 91.75 240 LEU A CA 1
ATOM 1851 C C . LEU A 1 240 ? 22.616 -4.099 6.423 1.00 91.75 240 LEU A C 1
ATOM 1853 O O . LEU A 1 240 ? 22.363 -4.486 7.562 1.00 91.75 240 LEU A O 1
ATOM 1857 N N . THR A 1 241 ? 23.799 -3.569 6.098 1.00 90.19 241 THR A N 1
ATOM 1858 C CA . THR A 1 241 ? 24.903 -3.376 7.049 1.00 90.19 241 THR A CA 1
ATOM 1859 C C . THR A 1 241 ? 24.935 -1.972 7.647 1.00 90.19 241 THR A C 1
ATOM 1861 O O . THR A 1 241 ? 25.540 -1.763 8.699 1.00 90.19 241 THR A O 1
ATOM 1864 N N . LYS A 1 242 ? 24.253 -1.011 7.015 1.00 88.12 242 LYS A N 1
ATOM 1865 C CA . LYS A 1 242 ? 24.273 0.396 7.406 1.00 88.12 242 LYS A CA 1
ATOM 1866 C C . LYS A 1 242 ? 22.970 0.798 8.081 1.00 88.12 242 LYS A C 1
ATOM 1868 O O . LYS A 1 242 ? 21.919 0.841 7.444 1.00 88.12 242 LYS A O 1
ATOM 1873 N N . LYS A 1 243 ? 23.063 1.162 9.362 1.00 86.25 243 LYS A N 1
ATOM 1874 C CA . LYS A 1 243 ? 21.954 1.804 10.068 1.00 86.25 243 LYS A CA 1
ATOM 1875 C C . LYS A 1 243 ? 21.892 3.301 9.756 1.00 86.25 243 LYS A C 1
ATOM 1877 O O . LYS A 1 243 ? 22.937 3.941 9.624 1.00 86.25 243 LYS A O 1
ATOM 1882 N N . VAL A 1 244 ? 20.677 3.817 9.616 1.00 82.38 244 VAL A N 1
ATOM 1883 C CA . VAL A 1 244 ? 20.333 5.236 9.442 1.00 82.38 244 VAL A CA 1
ATOM 1884 C C . VAL A 1 244 ? 19.658 5.792 10.683 1.00 82.38 244 VAL A C 1
ATOM 1886 O O . VAL A 1 244 ? 19.014 5.000 11.411 1.00 82.38 244 VAL A O 1
#

Radius of gyration: 18.19 Å; chains: 1; bounding box: 46×39×43 Å